Protein AF-A0A3L9G270-F1 (afdb_monomer)

Nearest PDB structures (foldseek):
  7ahc-assembly1_B  TM=4.774E-01  e=1.689E-02  Lactococcus lactis subsp. lactis
  7ahd-assembly1_B  TM=5.066E-01  e=1.161E-01  Lactococcus lactis subsp. lactis
  5x9h-assembly1_A  TM=1.897E-01  e=3.884E+00  Thermus thermophilus HB8

Solvent-accessible surface area (backbone atoms only — not comparable to full-atom values): 10175 Å² total; per-residue (Å²): 91,74,68,54,56,53,47,49,72,77,39,63,101,76,59,72,41,75,87,52,70,69,55,55,52,51,50,51,51,49,52,50,52,50,52,52,49,44,61,74,74,36,88,52,68,68,61,38,51,52,60,56,57,56,62,54,49,59,61,49,50,44,57,74,67,51,63,46,55,76,30,42,66,46,48,48,42,72,74,41,43,70,61,52,53,51,50,48,52,52,49,51,51,50,48,54,62,16,49,54,57,24,48,69,50,16,49,60,50,6,56,58,32,56,80,31,72,74,52,37,56,58,51,51,50,54,38,47,56,59,60,70,48,52,69,73,56,51,40,60,60,39,23,61,59,40,38,54,48,28,70,76,37,59,69,45,41,77,73,65,45,41,29,62,68,66,45,35,51,33,54,52,48,20,56,56,46,27,43,65,43,20,51,47,54,49,72,107

pLDDT: mean 86.93, std 10.42, range [50.62, 97.12]

Mean predicted aligned error: 8.44 Å

Sequence (188 aa):
GKAATQLAQNGSALARTSLGSGFWLAAALALLACSDAIRRISTHPLWRWLLHMQIAIIPLWLLYSGTLNDLSLMKEYANRQDVFDDALAQHLTLLFGAVLPALVIGVPLGIWCYFSTARQGAIFSLLNVIQTVPSVALFGLLIAPLAALVTAFPWLGKLGIAGTGMTPALIALVLYALLPLVRGVVVG

Organism: Escherichia coli (NCBI:txid562)

Foldseek 3Di:
DVVLVVCCVVDPVPDADDDDPVNVVVVVVVLVVQLVVLVVPDPDPVSSVVSNVVVVVVVVCCVVVCVCCSHNVVVVCVVPVVVVVVVVVVVVCLVCLQVVVLCVPQLVLLVVCLVDVVSCVVVLVVLVVLQVQDLVRQLVVQLPVQQVVCVVPVVVVVVVRHSDDSNSSSVSSSSNSRNVSSVVSNVD

Structure (mmCIF, N/CA/C/O backbone):
data_AF-A0A3L9G270-F1
#
_entry.id   AF-A0A3L9G270-F1
#
loop_
_atom_site.group_PDB
_atom_site.id
_atom_site.type_symbol
_atom_site.label_atom_id
_atom_site.label_alt_id
_atom_site.label_comp_id
_atom_site.label_asym_id
_atom_site.label_entity_id
_atom_site.label_seq_id
_atom_site.pdbx_PDB_ins_code
_atom_site.Cartn_x
_atom_site.Cartn_y
_atom_site.Cartn_z
_atom_site.occupancy
_atom_site.B_iso_or_equiv
_atom_site.auth_seq_id
_atom_site.auth_comp_id
_atom_site.auth_asym_id
_atom_site.auth_atom_id
_atom_site.pdbx_PDB_model_num
ATOM 1 N N . GLY A 1 1 ? 22.107 4.674 -22.339 1.00 50.62 1 GLY A N 1
ATOM 2 C CA . GLY A 1 1 ? 22.971 5.863 -22.552 1.00 50.62 1 GLY A CA 1
ATOM 3 C C . GLY A 1 1 ? 24.205 5.471 -23.345 1.00 50.62 1 GLY A C 1
ATOM 4 O O . GLY A 1 1 ? 24.596 4.318 -23.250 1.00 50.62 1 GLY A O 1
ATOM 5 N N . LYS A 1 2 ? 24.824 6.391 -24.104 1.00 56.91 2 LYS A N 1
ATOM 6 C CA . LYS A 1 2 ? 25.891 6.075 -25.086 1.00 56.91 2 LYS A CA 1
ATOM 7 C C . LYS A 1 2 ? 27.050 5.222 -24.529 1.00 56.91 2 LYS A C 1
ATOM 9 O O . LYS A 1 2 ? 27.529 4.342 -25.230 1.00 56.91 2 LYS A O 1
ATOM 14 N N . ALA A 1 3 ? 27.424 5.405 -23.258 1.00 59.34 3 ALA A N 1
ATOM 15 C CA . ALA A 1 3 ? 28.432 4.580 -22.578 1.00 59.34 3 ALA A CA 1
ATOM 16 C C . ALA A 1 3 ? 28.000 3.109 -22.374 1.00 59.34 3 ALA A C 1
ATOM 18 O O . ALA A 1 3 ? 28.808 2.201 -22.524 1.00 59.34 3 ALA A O 1
ATOM 19 N N . ALA A 1 4 ? 26.717 2.857 -22.087 1.00 56.19 4 ALA A N 1
ATOM 20 C CA . ALA A 1 4 ? 26.164 1.504 -21.979 1.00 56.19 4 ALA A CA 1
ATOM 21 C C . ALA A 1 4 ? 26.107 0.809 -23.349 1.00 56.19 4 ALA A C 1
ATOM 23 O O . ALA A 1 4 ? 26.414 -0.373 -23.447 1.00 56.19 4 ALA A O 1
ATOM 24 N N . THR A 1 5 ? 25.784 1.558 -24.408 1.00 59.72 5 THR A N 1
ATOM 25 C CA . THR A 1 5 ? 25.785 1.058 -25.792 1.00 59.72 5 THR A CA 1
ATOM 26 C C . THR A 1 5 ? 27.204 0.704 -26.255 1.00 59.72 5 THR A C 1
ATOM 28 O O . THR A 1 5 ? 27.401 -0.337 -26.869 1.00 59.72 5 THR A O 1
ATOM 31 N N . GLN A 1 6 ? 28.211 1.502 -25.881 1.00 60.66 6 GLN A N 1
ATOM 32 C CA . GLN A 1 6 ? 29.625 1.194 -26.144 1.00 60.66 6 GLN A CA 1
ATOM 33 C C . GLN A 1 6 ? 30.133 -0.022 -25.350 1.00 60.66 6 GLN A C 1
ATOM 35 O O . GLN A 1 6 ? 30.861 -0.844 -25.902 1.00 60.66 6 GLN A O 1
ATOM 40 N N . LEU A 1 7 ? 29.728 -0.193 -24.083 1.00 59.38 7 LEU A N 1
ATOM 41 C CA . LEU A 1 7 ? 30.054 -1.404 -23.313 1.00 59.38 7 LEU A CA 1
ATOM 42 C C . LEU A 1 7 ? 29.358 -2.660 -23.860 1.00 59.38 7 LEU A C 1
ATOM 44 O O . LEU A 1 7 ? 29.950 -3.735 -23.833 1.00 59.38 7 LEU A O 1
ATOM 48 N N . ALA A 1 8 ? 28.126 -2.538 -24.360 1.00 57.28 8 ALA A N 1
ATOM 49 C CA . ALA A 1 8 ? 27.389 -3.645 -24.969 1.00 57.28 8 ALA A CA 1
ATOM 50 C C . ALA A 1 8 ? 27.953 -4.060 -26.342 1.00 57.28 8 ALA A C 1
ATOM 52 O O . ALA A 1 8 ? 27.848 -5.226 -26.703 1.00 57.28 8 ALA A O 1
ATOM 53 N N . GLN A 1 9 ? 28.563 -3.131 -27.088 1.00 59.47 9 GLN A N 1
ATOM 54 C CA . GLN A 1 9 ? 29.220 -3.408 -28.375 1.00 59.47 9 GLN A CA 1
ATOM 55 C C . GLN A 1 9 ? 30.619 -4.027 -28.219 1.00 59.47 9 GLN A C 1
ATOM 57 O O . GLN A 1 9 ? 31.038 -4.796 -29.078 1.00 59.47 9 GLN A O 1
ATOM 62 N N . ASN A 1 10 ? 31.325 -3.721 -27.124 1.00 56.75 10 ASN A N 1
ATOM 63 C CA . ASN A 1 10 ? 32.696 -4.188 -26.873 1.00 56.75 10 ASN A CA 1
ATOM 64 C C . ASN A 1 10 ? 32.790 -5.357 -25.867 1.00 56.75 10 ASN A C 1
ATOM 66 O O . ASN A 1 10 ? 33.875 -5.895 -25.653 1.00 56.75 10 ASN A O 1
ATOM 70 N N . GLY A 1 11 ? 31.683 -5.732 -25.218 1.00 53.00 11 GLY A N 1
ATOM 71 C CA . GLY A 1 11 ? 31.590 -6.842 -24.262 1.00 53.00 11 GLY A CA 1
ATOM 72 C C . GLY A 1 11 ? 30.882 -8.071 -24.844 1.00 53.00 11 GLY A C 1
ATOM 73 O O . GLY A 1 11 ? 30.209 -7.985 -25.867 1.00 53.00 11 GLY A O 1
ATOM 74 N N . SER A 1 12 ? 31.013 -9.233 -24.190 1.00 52.12 12 SER A N 1
ATOM 75 C CA . SER A 1 12 ? 30.285 -10.448 -24.592 1.00 52.12 12 SER A CA 1
ATOM 76 C C . SER A 1 12 ? 28.765 -10.222 -24.551 1.00 52.12 12 SER A C 1
ATOM 78 O O . SER A 1 12 ? 28.283 -9.368 -23.806 1.00 52.12 12 SER A O 1
ATOM 80 N N . ALA A 1 13 ? 27.990 -11.019 -25.301 1.00 51.94 13 ALA A N 1
ATOM 81 C CA . ALA A 1 13 ? 26.523 -10.922 -25.422 1.00 51.94 13 ALA A CA 1
ATOM 82 C C . ALA A 1 13 ? 25.733 -10.955 -24.084 1.00 51.94 13 ALA A C 1
ATOM 84 O O . ALA A 1 13 ? 24.516 -10.781 -24.073 1.00 51.94 13 ALA A O 1
ATOM 85 N N . LEU A 1 14 ? 26.421 -11.150 -22.953 1.00 51.69 14 LEU A N 1
ATOM 86 C CA . LEU A 1 14 ? 25.911 -11.163 -21.582 1.00 51.69 14 LEU A CA 1
ATOM 87 C C . LEU A 1 14 ? 26.221 -9.885 -20.776 1.00 51.69 14 LEU A C 1
ATOM 89 O O . LEU A 1 14 ? 25.966 -9.864 -19.571 1.00 51.69 14 LEU A O 1
ATOM 93 N N . ALA A 1 15 ? 26.761 -8.822 -21.381 1.00 55.31 15 ALA A N 1
ATOM 94 C CA . ALA A 1 15 ? 27.048 -7.570 -20.677 1.00 55.31 15 ALA A CA 1
ATOM 95 C C . ALA A 1 15 ? 25.758 -6.932 -20.109 1.00 55.31 15 ALA A C 1
ATOM 97 O O . ALA A 1 15 ? 24.971 -6.300 -20.818 1.00 55.31 15 ALA A O 1
ATOM 98 N N . ARG A 1 16 ? 25.529 -7.105 -18.800 1.00 62.69 16 ARG A N 1
ATOM 99 C CA . ARG A 1 16 ? 24.400 -6.522 -18.062 1.00 62.69 16 ARG A CA 1
ATOM 100 C C . ARG A 1 16 ? 24.740 -5.086 -17.675 1.00 62.69 16 ARG A C 1
ATOM 102 O O . ARG A 1 16 ? 25.565 -4.859 -16.796 1.00 62.69 16 ARG A O 1
ATOM 109 N N . THR A 1 17 ? 24.097 -4.113 -18.313 1.00 75.06 17 THR A N 1
ATOM 110 C CA . THR A 1 17 ? 24.197 -2.703 -17.910 1.00 75.06 17 THR A CA 1
ATOM 111 C C . THR A 1 17 ? 23.049 -2.370 -16.957 1.00 75.06 17 THR A C 1
ATOM 113 O O . THR A 1 17 ? 21.885 -2.679 -17.230 1.00 75.06 17 THR A O 1
ATOM 116 N N . SER A 1 18 ? 23.373 -1.784 -15.804 1.00 76.44 18 SER A N 1
ATOM 117 C CA . SER A 1 18 ? 22.405 -1.340 -14.798 1.00 76.44 18 SER A CA 1
ATOM 118 C C . SER A 1 18 ? 22.661 0.114 -14.406 1.00 76.44 18 SER A C 1
ATOM 120 O O . SER A 1 18 ? 23.742 0.665 -14.623 1.00 76.44 18 SER A O 1
ATOM 122 N N . LEU A 1 19 ? 21.636 0.758 -13.850 1.00 83.69 19 LEU A N 1
ATOM 123 C CA . LEU A 1 19 ? 21.748 2.104 -13.300 1.00 83.69 19 LEU A CA 1
ATOM 124 C C . LEU A 1 19 ? 22.491 2.027 -11.960 1.00 83.69 19 LEU A C 1
ATOM 126 O O . LEU A 1 19 ? 22.027 1.367 -11.029 1.00 83.69 19 LEU A O 1
ATOM 130 N N . GLY A 1 20 ? 23.648 2.686 -11.873 1.00 85.06 20 GLY A N 1
ATOM 131 C CA . GLY A 1 20 ? 24.464 2.720 -10.658 1.00 85.06 20 GLY A CA 1
ATOM 132 C C . GLY A 1 20 ? 23.843 3.557 -9.532 1.00 85.06 20 GLY A C 1
ATOM 133 O O . GLY A 1 20 ? 22.930 4.352 -9.751 1.00 85.06 20 GLY A O 1
ATOM 134 N N . SER A 1 21 ? 24.380 3.430 -8.317 1.00 85.81 21 SER A N 1
ATOM 135 C CA . SER A 1 21 ? 23.902 4.150 -7.121 1.00 85.81 21 SER A CA 1
ATOM 136 C C . SER A 1 21 ? 23.903 5.676 -7.273 1.00 85.81 21 SER A C 1
ATOM 138 O O . SER A 1 21 ? 22.991 6.334 -6.781 1.00 85.81 21 SER A O 1
ATOM 140 N N . GLY A 1 22 ? 24.871 6.244 -8.003 1.00 88.00 22 GLY A N 1
ATOM 141 C CA . GLY A 1 22 ? 24.939 7.686 -8.272 1.00 88.00 22 GLY A CA 1
ATOM 142 C C . GLY A 1 22 ? 23.740 8.218 -9.064 1.00 88.00 22 GLY A C 1
ATOM 143 O O . GLY A 1 22 ? 23.253 9.306 -8.770 1.00 88.00 22 GLY A O 1
ATOM 144 N N . PHE A 1 23 ? 23.209 7.430 -10.007 1.00 89.00 23 PHE A N 1
ATOM 145 C CA . PHE A 1 23 ? 21.976 7.778 -10.717 1.00 89.00 23 PHE A CA 1
ATOM 146 C C . PHE A 1 23 ? 20.786 7.811 -9.756 1.00 89.00 23 PHE A C 1
ATOM 148 O O . PHE A 1 23 ? 20.041 8.786 -9.743 1.00 89.00 23 PHE A O 1
ATOM 155 N N . TRP A 1 24 ? 20.634 6.778 -8.921 1.00 89.38 24 TRP A N 1
ATOM 156 C CA . TRP A 1 24 ? 19.537 6.696 -7.955 1.00 89.38 24 TRP A CA 1
ATOM 157 C C . TRP A 1 24 ? 19.585 7.822 -6.923 1.00 89.38 24 TRP A C 1
ATOM 159 O O . TRP A 1 24 ? 18.552 8.419 -6.628 1.00 89.38 24 TRP A O 1
ATOM 169 N N . LEU A 1 25 ? 20.777 8.159 -6.423 1.00 93.12 25 LEU A N 1
ATOM 170 C CA . LEU A 1 25 ? 20.964 9.271 -5.495 1.00 93.12 25 LEU A CA 1
ATOM 171 C C . LEU A 1 25 ? 20.616 10.611 -6.153 1.00 93.12 25 LEU A C 1
ATOM 173 O O . LEU A 1 25 ? 19.859 11.393 -5.581 1.00 93.12 25 LEU A O 1
ATOM 177 N N . ALA A 1 26 ? 21.120 10.866 -7.363 1.00 91.81 26 ALA A N 1
ATOM 178 C CA . ALA A 1 26 ? 20.812 12.088 -8.100 1.00 91.81 26 ALA A CA 1
ATOM 179 C C . ALA A 1 26 ? 19.313 12.198 -8.424 1.00 91.81 26 ALA A C 1
ATOM 181 O O . ALA A 1 26 ? 18.730 13.266 -8.255 1.00 91.81 26 ALA A O 1
ATOM 182 N N . ALA A 1 27 ? 18.673 11.094 -8.823 1.00 90.56 27 ALA A N 1
ATOM 183 C CA . ALA A 1 27 ? 17.236 11.039 -9.069 1.00 90.56 27 ALA A CA 1
ATOM 184 C C . ALA A 1 27 ? 16.434 11.325 -7.791 1.00 90.56 27 ALA A C 1
ATOM 186 O O . ALA A 1 27 ? 15.509 12.133 -7.823 1.00 90.56 27 ALA A O 1
ATOM 187 N N . ALA A 1 28 ? 16.811 10.730 -6.656 1.00 91.94 28 ALA A N 1
ATOM 188 C CA . ALA A 1 28 ? 16.164 10.988 -5.371 1.00 91.94 28 ALA A CA 1
ATOM 189 C C . ALA A 1 28 ? 16.288 12.463 -4.955 1.00 91.94 28 ALA A C 1
ATOM 191 O O . ALA A 1 28 ? 15.289 13.084 -4.592 1.00 91.94 28 ALA A O 1
ATOM 192 N N . LEU A 1 29 ? 17.486 13.048 -5.065 1.00 94.50 29 LEU A N 1
ATOM 193 C CA . LEU A 1 29 ? 17.717 14.463 -4.758 1.00 94.50 29 LEU A CA 1
ATOM 194 C C . LEU A 1 29 ? 16.932 15.390 -5.693 1.00 94.50 29 LEU A C 1
ATOM 196 O O . LEU A 1 29 ? 16.332 16.356 -5.226 1.00 94.50 29 LEU A O 1
ATOM 200 N N . ALA A 1 30 ? 16.878 15.078 -6.989 1.00 91.94 30 ALA A N 1
ATOM 201 C CA . ALA A 1 30 ? 16.095 15.839 -7.957 1.00 91.94 30 ALA A CA 1
ATOM 202 C C . ALA A 1 30 ? 14.590 15.773 -7.654 1.00 91.94 30 ALA A C 1
ATOM 204 O O . ALA A 1 30 ? 13.922 16.804 -7.646 1.00 91.94 30 ALA A O 1
ATOM 205 N N . LEU A 1 31 ? 14.056 14.587 -7.337 1.00 91.12 31 LEU A N 1
ATOM 206 C CA . LEU A 1 31 ? 12.649 14.411 -6.961 1.00 91.12 31 LEU A CA 1
ATOM 207 C C . LEU A 1 31 ? 12.299 15.173 -5.678 1.00 91.12 31 LEU A C 1
ATOM 209 O O . LEU A 1 31 ? 11.244 15.808 -5.612 1.00 91.12 31 LEU A O 1
ATOM 213 N N . LEU A 1 32 ? 13.186 15.153 -4.680 1.00 92.50 32 LEU A N 1
ATOM 214 C CA . LEU A 1 32 ? 13.019 15.925 -3.449 1.00 92.50 32 LEU A CA 1
ATOM 215 C C . LEU A 1 32 ? 13.042 17.432 -3.723 1.00 92.50 32 LEU A C 1
ATOM 217 O O . LEU A 1 32 ? 12.148 18.139 -3.259 1.00 92.50 32 LEU A O 1
ATOM 221 N N . ALA A 1 33 ? 13.999 17.915 -4.520 1.00 92.12 33 ALA A N 1
ATOM 222 C CA . ALA A 1 33 ? 14.093 19.324 -4.895 1.00 92.12 33 ALA A CA 1
ATOM 223 C C . ALA A 1 33 ? 12.861 19.794 -5.688 1.00 92.12 33 ALA A C 1
ATOM 225 O O . ALA A 1 33 ? 12.301 20.848 -5.388 1.00 92.12 33 ALA A O 1
ATOM 226 N N . CYS A 1 34 ? 12.384 18.994 -6.649 1.00 89.56 34 CYS A N 1
ATOM 227 C CA . CYS A 1 34 ? 11.143 19.270 -7.373 1.00 89.56 34 CYS A CA 1
ATOM 228 C C . CYS A 1 34 ? 9.935 19.302 -6.431 1.00 89.56 34 CYS A C 1
ATOM 230 O O . CYS A 1 34 ? 9.116 20.212 -6.527 1.00 89.56 34 CYS A O 1
ATOM 232 N N . SER A 1 35 ? 9.824 18.345 -5.507 1.00 88.75 35 SER A N 1
ATOM 233 C CA . SER A 1 35 ? 8.727 18.301 -4.534 1.00 88.75 35 SER A CA 1
ATOM 234 C C . SER A 1 35 ? 8.717 19.529 -3.615 1.00 88.75 35 SER A C 1
ATOM 236 O O . SER A 1 35 ? 7.656 20.113 -3.386 1.00 88.75 35 SER A O 1
ATOM 238 N N . ASP A 1 36 ? 9.888 19.972 -3.146 1.00 90.06 36 ASP A N 1
ATOM 239 C CA . ASP A 1 36 ? 10.015 21.186 -2.332 1.00 90.06 36 ASP A CA 1
ATOM 240 C C . ASP A 1 36 ? 9.659 22.448 -3.135 1.00 90.06 36 ASP A C 1
ATOM 242 O O . ASP A 1 36 ? 8.867 23.275 -2.682 1.00 90.06 36 ASP A O 1
ATOM 246 N N . ALA A 1 37 ? 10.150 22.564 -4.373 1.00 88.62 37 ALA A N 1
ATOM 247 C CA . ALA A 1 37 ? 9.822 23.681 -5.259 1.00 88.62 37 ALA A CA 1
ATOM 248 C C . ALA A 1 37 ? 8.313 23.762 -5.559 1.00 88.62 37 ALA A C 1
ATOM 250 O O . ALA A 1 37 ? 7.715 24.834 -5.452 1.00 88.62 37 ALA A O 1
ATOM 251 N N . ILE A 1 38 ? 7.674 22.627 -5.861 1.00 87.56 38 ILE A N 1
ATOM 252 C CA . ILE A 1 38 ? 6.229 22.539 -6.115 1.00 87.56 38 ILE A CA 1
ATOM 253 C C . ILE A 1 38 ? 5.428 23.013 -4.892 1.00 87.56 38 ILE A C 1
ATOM 255 O O . ILE A 1 38 ? 4.463 23.766 -5.044 1.00 87.56 38 ILE A O 1
ATOM 259 N N . ARG A 1 39 ? 5.838 22.619 -3.677 1.00 86.19 39 ARG A N 1
ATOM 260 C CA . ARG A 1 39 ? 5.192 23.055 -2.425 1.00 86.19 39 ARG A CA 1
ATOM 261 C C . ARG A 1 39 ? 5.347 24.555 -2.167 1.00 86.19 39 ARG A C 1
ATOM 263 O O . ARG A 1 39 ? 4.437 25.147 -1.597 1.00 86.19 39 ARG A O 1
ATOM 270 N N . ARG A 1 40 ? 6.464 25.163 -2.578 1.00 86.75 40 ARG A N 1
ATOM 271 C CA . ARG A 1 40 ? 6.716 26.609 -2.423 1.00 86.75 40 ARG A CA 1
ATOM 272 C C . ARG A 1 40 ? 5.951 27.464 -3.432 1.00 86.75 40 ARG A C 1
ATOM 274 O O . ARG A 1 40 ? 5.545 28.569 -3.095 1.00 86.75 40 ARG A O 1
ATOM 281 N N . ILE A 1 41 ? 5.776 26.969 -4.657 1.00 85.94 41 ILE A N 1
ATOM 282 C CA . ILE A 1 41 ? 5.169 27.728 -5.763 1.00 85.94 41 ILE A CA 1
ATOM 283 C C . ILE A 1 41 ? 3.639 27.615 -5.755 1.00 85.94 41 ILE A C 1
ATOM 285 O O . ILE A 1 41 ? 2.951 28.559 -6.136 1.00 85.94 41 ILE A O 1
ATOM 289 N N . SER A 1 42 ? 3.089 26.474 -5.329 1.00 80.62 42 SER A N 1
ATOM 290 C CA . SER A 1 42 ? 1.654 26.201 -5.419 1.00 80.62 42 SER A CA 1
ATOM 291 C C . SER A 1 42 ? 1.005 26.029 -4.049 1.00 80.62 42 SER A C 1
ATOM 293 O O . SER A 1 42 ? 1.140 24.982 -3.414 1.00 80.62 42 SER A O 1
ATOM 295 N N . THR A 1 43 ? 0.200 27.011 -3.640 1.00 77.50 43 THR A N 1
ATOM 296 C CA . THR A 1 43 ? -0.687 26.908 -2.468 1.00 77.50 43 THR A CA 1
ATOM 297 C C . THR A 1 43 ? -1.968 26.124 -2.773 1.00 77.50 43 THR A C 1
ATOM 299 O O . THR A 1 43 ? -2.540 25.506 -1.876 1.00 77.50 43 THR A O 1
ATOM 302 N N . HIS A 1 44 ? -2.405 26.084 -4.040 1.00 83.88 44 HIS A N 1
ATOM 303 C CA . HIS A 1 44 ? -3.613 25.364 -4.449 1.00 83.88 44 HIS A CA 1
ATOM 304 C C . HIS A 1 44 ? -3.381 23.839 -4.564 1.00 83.88 44 HIS A C 1
ATOM 306 O O . HIS A 1 44 ? -2.487 23.409 -5.304 1.00 83.88 44 HIS A O 1
ATOM 312 N N . PRO A 1 45 ? -4.213 22.995 -3.910 1.00 82.62 45 PRO A N 1
ATOM 313 C CA . PRO A 1 45 ? -4.040 21.537 -3.893 1.00 82.62 45 PRO A CA 1
ATOM 314 C C . PRO A 1 45 ? -4.097 20.862 -5.270 1.00 82.62 45 PRO A C 1
ATOM 316 O O . PRO A 1 45 ? -3.334 19.931 -5.526 1.00 82.62 45 PRO A O 1
ATOM 319 N N . LEU A 1 46 ? -4.977 21.333 -6.162 1.00 86.19 46 LEU A N 1
ATOM 320 C CA . LEU A 1 46 ? -5.155 20.758 -7.501 1.00 86.19 46 LEU A CA 1
ATOM 321 C C . LEU A 1 46 ? -3.924 20.981 -8.384 1.00 86.19 46 LEU A C 1
ATOM 323 O O . LEU A 1 46 ? -3.452 20.059 -9.045 1.00 86.19 46 LEU A O 1
ATOM 327 N N . TRP A 1 47 ? -3.362 22.190 -8.349 1.00 83.69 47 TRP A N 1
ATOM 328 C CA . TRP A 1 47 ? -2.174 22.522 -9.131 1.00 83.69 47 TRP A CA 1
ATOM 329 C C . TRP A 1 47 ? -0.938 21.782 -8.616 1.00 83.69 47 TRP A C 1
ATOM 331 O O . TRP A 1 47 ? -0.133 21.288 -9.401 1.00 83.69 47 TRP A O 1
ATOM 341 N N . ARG A 1 48 ? -0.852 21.575 -7.297 1.00 84.81 48 ARG A N 1
ATOM 342 C CA . ARG A 1 48 ? 0.168 20.716 -6.689 1.00 84.81 48 ARG A CA 1
ATOM 343 C C . ARG A 1 48 ? 0.102 19.280 -7.220 1.00 84.81 48 ARG A C 1
ATOM 345 O O . ARG A 1 48 ? 1.134 18.713 -7.567 1.00 84.81 48 ARG A O 1
ATOM 352 N N . TRP A 1 49 ? -1.096 18.704 -7.314 1.00 86.12 49 TRP A N 1
ATOM 353 C CA . TRP A 1 49 ? -1.301 17.367 -7.885 1.00 86.12 49 TRP A CA 1
ATOM 354 C C . TRP A 1 49 ? -0.892 17.287 -9.359 1.00 86.12 49 TRP A C 1
ATOM 356 O O . TRP A 1 49 ? -0.170 16.365 -9.737 1.00 86.12 49 TRP A O 1
ATOM 366 N N . LEU A 1 50 ? -1.287 18.269 -10.175 1.00 87.50 50 LEU A N 1
ATOM 367 C CA . LEU A 1 50 ? -0.905 18.329 -11.591 1.00 87.50 50 LEU A CA 1
ATOM 368 C C . LEU A 1 50 ? 0.615 18.433 -11.775 1.00 87.50 50 LEU A C 1
ATOM 370 O O . LEU A 1 50 ? 1.193 17.687 -12.565 1.00 87.50 50 LEU A O 1
ATOM 374 N N . LEU A 1 51 ? 1.277 19.292 -10.996 1.00 85.56 51 LEU A N 1
ATOM 375 C CA . LEU A 1 51 ? 2.733 19.442 -11.033 1.00 85.56 51 LEU A CA 1
ATOM 376 C C . LEU A 1 51 ? 3.466 18.164 -10.598 1.00 85.56 51 LEU A C 1
ATOM 378 O O . LEU A 1 51 ? 4.537 17.871 -11.117 1.00 85.56 51 LEU A O 1
ATOM 382 N N . HIS A 1 52 ? 2.913 17.373 -9.675 1.00 87.44 52 HIS A N 1
ATOM 383 C CA . HIS A 1 52 ? 3.488 16.066 -9.339 1.00 87.44 52 HIS A CA 1
ATOM 384 C C . HIS A 1 52 ? 3.267 15.033 -10.447 1.00 87.44 52 HIS A C 1
ATOM 386 O O . HIS A 1 52 ? 4.190 14.285 -10.767 1.00 87.44 52 HIS A O 1
ATOM 392 N N . MET A 1 53 ? 2.090 15.022 -11.076 1.00 86.88 53 MET A N 1
ATOM 393 C CA . MET A 1 53 ? 1.801 14.132 -12.206 1.00 86.88 53 MET A CA 1
ATOM 394 C C . MET A 1 53 ? 2.764 14.358 -13.377 1.00 86.88 53 MET A C 1
ATOM 396 O O . MET A 1 53 ? 3.187 13.399 -14.020 1.00 86.88 53 MET A O 1
ATOM 400 N N . GLN A 1 54 ? 3.187 1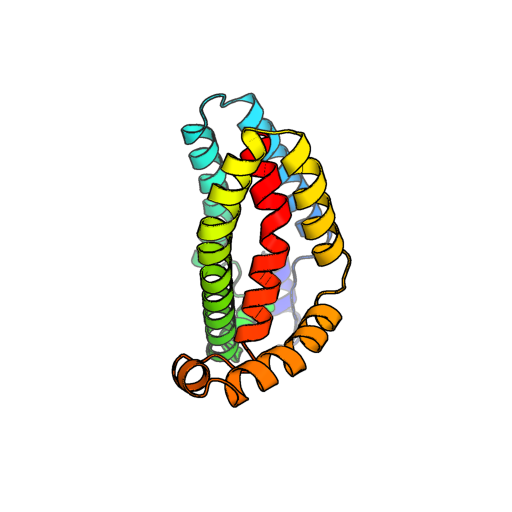5.603 -13.617 1.00 87.12 54 GLN A N 1
ATOM 401 C CA . GLN A 1 54 ? 4.117 15.919 -14.705 1.00 87.12 54 GLN A CA 1
ATOM 402 C C . GLN A 1 54 ? 5.504 15.272 -14.526 1.00 87.12 54 GLN A C 1
ATOM 404 O O . GLN A 1 54 ? 6.198 15.019 -15.508 1.00 87.12 54 GLN A O 1
ATOM 409 N N . ILE A 1 55 ? 5.910 14.962 -13.287 1.00 87.56 55 ILE A N 1
ATOM 410 C CA . ILE A 1 55 ? 7.199 14.314 -12.996 1.00 87.56 55 ILE A CA 1
ATOM 411 C C . ILE A 1 55 ? 7.253 12.918 -13.634 1.00 87.56 55 ILE A C 1
ATOM 413 O O . ILE A 1 55 ? 8.318 12.486 -14.075 1.00 87.56 55 ILE A O 1
ATOM 417 N N . ALA A 1 56 ? 6.108 12.237 -13.756 1.00 87.31 56 ALA A N 1
ATOM 418 C CA . ALA A 1 56 ? 6.015 10.921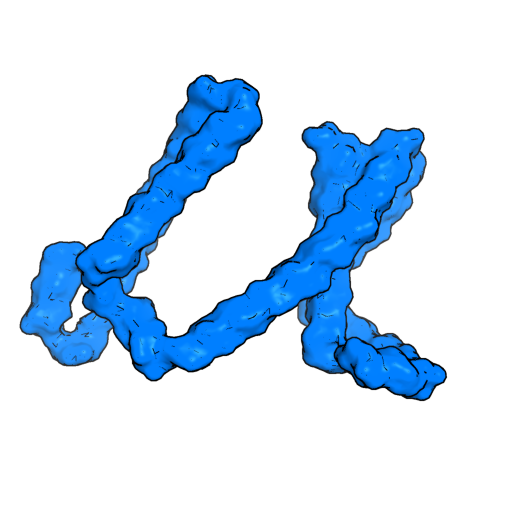 -14.384 1.00 87.31 56 ALA A CA 1
ATOM 419 C C . ALA A 1 56 ? 6.238 10.952 -15.908 1.00 87.31 56 ALA A C 1
ATOM 421 O O . ALA A 1 56 ? 6.559 9.920 -16.497 1.00 87.31 56 ALA A O 1
ATOM 422 N N . ILE A 1 57 ? 6.130 12.120 -16.553 1.00 89.12 57 ILE A N 1
ATOM 423 C CA . ILE A 1 57 ? 6.277 12.255 -18.010 1.00 89.12 57 ILE A CA 1
ATOM 424 C C . ILE A 1 57 ? 7.692 11.878 -18.455 1.00 89.12 57 ILE A C 1
ATOM 426 O O . ILE A 1 57 ? 7.852 11.176 -19.450 1.00 89.12 57 ILE A O 1
ATOM 430 N N . ILE A 1 58 ? 8.721 12.304 -17.715 1.00 86.88 58 ILE A N 1
ATOM 431 C CA . ILE A 1 58 ? 10.123 12.069 -18.089 1.00 86.88 58 ILE A CA 1
ATOM 432 C C . ILE A 1 58 ? 10.460 10.561 -18.082 1.00 86.88 58 ILE A C 1
ATOM 434 O O . ILE A 1 58 ? 10.950 10.073 -19.103 1.00 86.88 58 ILE A O 1
ATOM 438 N N . PRO A 1 59 ? 10.174 9.788 -17.010 1.00 86.75 59 PRO A N 1
ATOM 439 C CA . PRO A 1 59 ? 10.339 8.335 -17.022 1.00 86.75 59 PRO A CA 1
ATOM 440 C C . PRO A 1 59 ? 9.546 7.637 -18.130 1.00 86.75 59 PRO A C 1
ATOM 442 O O . PRO A 1 59 ? 10.094 6.768 -18.805 1.00 86.75 59 PRO A O 1
ATOM 445 N N . LEU A 1 60 ? 8.282 8.024 -18.345 1.00 88.31 60 LEU A N 1
ATOM 446 C CA . LEU A 1 60 ? 7.438 7.417 -19.379 1.00 88.31 60 LEU A CA 1
ATOM 447 C C . LEU A 1 60 ? 8.003 7.671 -20.776 1.00 88.31 60 LEU A C 1
ATOM 449 O O . LEU A 1 60 ? 8.113 6.747 -21.575 1.00 88.31 60 LEU A O 1
ATOM 453 N N . TRP A 1 61 ? 8.428 8.899 -21.064 1.00 89.00 61 TRP A N 1
ATOM 454 C CA . TRP A 1 61 ? 9.058 9.235 -22.337 1.00 89.00 61 TRP A CA 1
ATOM 455 C C . TRP A 1 61 ? 10.361 8.453 -22.562 1.00 89.00 61 TRP A C 1
ATOM 457 O O . TRP A 1 61 ? 10.595 7.931 -23.653 1.00 89.00 61 TRP A O 1
ATOM 467 N N . LEU A 1 62 ? 11.191 8.289 -21.527 1.00 85.62 62 LEU A N 1
ATOM 468 C CA . LEU A 1 62 ? 12.398 7.458 -21.606 1.00 85.62 62 LEU A CA 1
ATOM 469 C C . LEU A 1 62 ? 12.073 5.978 -21.865 1.00 85.62 62 LEU A C 1
ATOM 471 O O . LEU A 1 62 ? 12.774 5.334 -22.644 1.00 85.62 62 LEU A O 1
ATOM 475 N N . LEU A 1 63 ? 10.994 5.463 -21.273 1.00 86.38 63 LEU A N 1
ATOM 476 C CA . LEU A 1 63 ? 10.523 4.096 -21.494 1.00 86.38 63 LEU A CA 1
ATOM 477 C C . LEU A 1 63 ? 10.032 3.895 -22.937 1.00 86.38 63 LEU A C 1
ATOM 479 O O . LEU A 1 63 ? 10.497 2.985 -23.619 1.00 86.38 63 LEU A O 1
ATOM 483 N N . TYR A 1 64 ? 9.162 4.781 -23.432 1.00 86.56 64 TYR A N 1
ATOM 484 C CA . TYR A 1 64 ? 8.589 4.682 -24.782 1.00 86.56 64 TYR A CA 1
ATOM 485 C C . TYR A 1 64 ? 9.577 5.023 -25.903 1.00 86.56 64 TYR A C 1
ATOM 487 O O . TYR A 1 64 ? 9.442 4.517 -27.013 1.00 86.56 64 TYR A O 1
ATOM 495 N N . SER A 1 65 ? 10.598 5.841 -25.632 1.00 86.94 65 SER A N 1
ATOM 496 C CA . SER A 1 65 ? 11.651 6.160 -26.611 1.00 86.94 65 SER A CA 1
ATOM 497 C C . SER A 1 65 ? 12.583 4.980 -26.925 1.00 86.94 65 SER A C 1
ATOM 499 O O . SER A 1 65 ? 13.450 5.106 -27.788 1.00 86.94 65 SER A O 1
ATOM 501 N N . GLY A 1 66 ? 12.463 3.851 -26.213 1.00 79.31 66 GLY A N 1
ATOM 502 C CA . GLY A 1 66 ? 13.305 2.664 -26.399 1.00 79.31 66 GLY A CA 1
ATOM 503 C C . GLY A 1 66 ? 14.747 2.829 -25.909 1.00 79.31 66 GLY A C 1
ATOM 504 O O . GLY A 1 66 ? 15.539 1.891 -25.975 1.00 79.31 66 GLY A O 1
ATOM 505 N N . THR A 1 67 ? 15.099 3.994 -25.354 1.00 81.88 67 THR A N 1
ATOM 506 C CA . THR A 1 67 ? 16.451 4.297 -24.846 1.00 81.88 67 THR A CA 1
ATOM 507 C C . THR A 1 67 ? 16.879 3.407 -23.675 1.00 81.88 67 THR A C 1
ATOM 509 O O . THR A 1 67 ? 18.075 3.294 -23.382 1.00 81.88 67 THR A O 1
ATOM 512 N N . LEU A 1 68 ? 15.905 2.781 -23.009 1.00 81.56 68 LEU A N 1
ATOM 513 C CA . LEU A 1 68 ? 16.084 1.879 -21.876 1.00 81.56 68 LEU A CA 1
ATOM 514 C C . LEU A 1 68 ? 16.136 0.395 -22.281 1.00 81.56 68 LEU A C 1
ATOM 516 O O . LEU A 1 68 ? 16.465 -0.427 -21.432 1.00 81.56 68 LEU A O 1
ATOM 520 N N . ASN A 1 69 ? 15.878 0.039 -23.546 1.00 81.50 69 ASN A N 1
ATOM 521 C CA . ASN A 1 69 ? 15.783 -1.363 -23.995 1.00 81.50 69 ASN A CA 1
ATOM 522 C C . ASN A 1 69 ? 17.094 -2.150 -23.826 1.00 81.50 69 ASN A C 1
ATOM 524 O O . ASN A 1 69 ? 17.077 -3.365 -23.642 1.00 81.50 69 ASN A O 1
ATOM 528 N N . ASP A 1 70 ? 18.235 -1.458 -23.831 1.00 80.38 70 ASP A N 1
ATOM 529 C CA . ASP A 1 70 ? 19.545 -2.072 -23.603 1.00 80.38 70 ASP A CA 1
ATOM 530 C C . ASP A 1 70 ? 19.824 -2.408 -22.130 1.00 80.38 70 ASP A C 1
ATOM 532 O O . ASP A 1 70 ? 20.754 -3.174 -21.846 1.00 80.38 70 ASP A O 1
ATOM 536 N N . LEU A 1 71 ? 19.041 -1.855 -21.192 1.00 82.06 71 LEU A N 1
ATOM 537 C CA . LEU A 1 71 ? 19.195 -2.137 -19.767 1.00 82.06 71 LEU A CA 1
ATOM 538 C C . LEU A 1 71 ? 18.869 -3.598 -19.475 1.00 82.06 71 LEU A C 1
ATOM 540 O O . LEU A 1 71 ? 17.898 -4.160 -19.983 1.00 82.06 71 LEU A O 1
ATOM 544 N N . SER A 1 72 ? 19.640 -4.187 -18.560 1.00 82.56 72 SER A N 1
ATOM 545 C CA . SER A 1 72 ? 19.446 -5.580 -18.145 1.00 82.56 72 SER A CA 1
ATOM 546 C C . SER A 1 72 ? 18.024 -5.860 -17.642 1.00 82.56 72 SER A C 1
ATOM 548 O O . SER A 1 72 ? 17.539 -6.970 -17.822 1.00 82.56 72 SER A O 1
ATOM 550 N N . LEU A 1 73 ? 17.361 -4.868 -17.033 1.00 82.94 73 LEU A N 1
ATOM 551 C CA . LEU A 1 73 ? 15.986 -4.988 -16.542 1.00 82.94 73 LEU A CA 1
ATOM 552 C C . LEU A 1 73 ? 14.975 -5.140 -17.685 1.00 82.94 73 LEU A C 1
ATOM 554 O O . LEU A 1 73 ? 14.126 -6.018 -17.623 1.00 82.94 73 LEU A O 1
ATOM 558 N N . MET A 1 74 ? 15.086 -4.318 -18.734 1.00 85.56 74 MET A N 1
ATOM 559 C CA . MET A 1 74 ? 14.166 -4.369 -19.876 1.00 85.56 74 MET A CA 1
ATOM 560 C C . MET A 1 74 ? 14.338 -5.661 -20.677 1.00 85.56 74 MET A C 1
ATOM 562 O O . MET A 1 74 ? 13.354 -6.225 -21.147 1.00 85.56 74 MET A O 1
ATOM 566 N N . LYS A 1 75 ? 15.571 -6.174 -20.768 1.00 84.75 75 LYS A N 1
ATOM 567 C CA . LYS A 1 75 ? 15.849 -7.481 -21.379 1.00 84.75 75 LYS A CA 1
ATOM 568 C C . LYS A 1 75 ? 15.244 -8.634 -20.577 1.00 84.75 75 LYS A C 1
ATOM 570 O O . LYS A 1 75 ? 14.651 -9.523 -21.172 1.00 84.75 75 LYS A O 1
ATOM 575 N N . GLU A 1 76 ? 15.362 -8.620 -19.247 1.00 86.00 76 GLU A N 1
ATOM 576 C CA . GLU A 1 76 ? 14.758 -9.658 -18.396 1.00 86.00 76 GLU A CA 1
ATOM 577 C C . GLU A 1 76 ? 13.225 -9.582 -18.409 1.00 86.00 76 GLU A C 1
ATOM 579 O O . GLU A 1 76 ? 12.577 -10.623 -18.476 1.00 86.00 76 GLU A O 1
ATOM 584 N N . TYR A 1 77 ? 12.649 -8.371 -18.412 1.00 85.88 77 TYR A N 1
ATOM 585 C CA . TYR A 1 77 ? 11.205 -8.181 -18.575 1.00 85.88 77 TYR A CA 1
ATOM 586 C C . TYR A 1 77 ? 10.721 -8.785 -19.895 1.00 85.88 77 TYR A C 1
ATOM 588 O O . TYR A 1 77 ? 9.812 -9.603 -19.879 1.00 85.88 77 TYR A O 1
ATOM 596 N N . ALA A 1 78 ? 11.382 -8.480 -21.017 1.00 86.06 78 ALA A N 1
ATOM 597 C CA . ALA A 1 78 ? 11.028 -9.057 -22.315 1.00 86.06 78 ALA A CA 1
ATOM 598 C C . ALA A 1 78 ? 11.140 -10.595 -22.346 1.00 86.06 78 ALA A C 1
ATOM 600 O O . ALA A 1 78 ? 10.389 -11.252 -23.058 1.00 86.06 78 ALA A O 1
ATOM 601 N N . ASN A 1 79 ? 12.056 -11.178 -21.566 1.00 88.88 79 ASN A N 1
ATOM 602 C CA . ASN A 1 79 ? 12.256 -12.629 -21.503 1.00 88.88 79 ASN A CA 1
ATOM 603 C C . ASN A 1 79 ? 11.286 -13.351 -20.550 1.00 88.88 79 ASN A C 1
ATOM 605 O O . ASN A 1 79 ? 11.090 -14.558 -20.680 1.00 88.88 79 ASN A O 1
ATOM 609 N N . ARG A 1 80 ? 10.733 -12.649 -19.553 1.00 90.62 80 ARG A N 1
ATOM 610 C CA . ARG A 1 80 ? 9.855 -13.208 -18.507 1.00 90.62 80 ARG A CA 1
ATOM 611 C C . ARG A 1 80 ? 8.551 -12.428 -18.366 1.00 90.62 80 ARG A C 1
ATOM 613 O O . ARG A 1 80 ? 8.018 -12.332 -17.262 1.00 90.62 80 ARG A O 1
ATOM 620 N N . GLN A 1 81 ? 8.067 -11.862 -19.464 1.00 90.62 81 GLN A N 1
ATOM 621 C CA . GLN A 1 81 ? 6.967 -10.905 -19.450 1.00 90.62 81 GLN A CA 1
ATOM 622 C C . GLN A 1 81 ? 5.744 -11.453 -18.706 1.00 90.62 81 GLN A C 1
ATOM 624 O O . GLN A 1 81 ? 5.263 -10.792 -17.792 1.00 90.62 81 GLN A O 1
ATOM 629 N N . ASP A 1 82 ? 5.338 -12.692 -18.995 1.00 92.69 82 ASP A N 1
ATOM 630 C CA . ASP A 1 82 ? 4.179 -13.331 -18.357 1.00 92.69 82 ASP A CA 1
ATOM 631 C C . ASP A 1 82 ? 4.284 -13.344 -16.822 1.00 92.69 82 ASP A C 1
ATOM 633 O O . ASP A 1 82 ? 3.336 -13.011 -16.121 1.00 92.69 82 ASP A O 1
ATOM 637 N N . VAL A 1 83 ? 5.469 -13.644 -16.277 1.00 92.50 83 VAL A N 1
ATOM 638 C CA . VAL A 1 83 ? 5.696 -13.684 -14.822 1.00 92.50 83 VAL A CA 1
ATOM 639 C C . VAL A 1 83 ? 5.596 -12.290 -14.204 1.00 92.50 83 VAL A C 1
ATOM 641 O O . VAL A 1 83 ? 5.081 -12.136 -13.097 1.00 92.50 83 VAL A O 1
ATOM 644 N N . PHE A 1 84 ? 6.112 -11.270 -14.893 1.00 91.62 84 PHE A N 1
ATOM 645 C CA . PHE A 1 84 ? 6.017 -9.889 -14.425 1.00 91.62 84 PHE A CA 1
ATOM 646 C C . PHE A 1 84 ? 4.584 -9.366 -14.501 1.00 91.62 84 PHE A C 1
ATOM 648 O O . PHE A 1 84 ? 4.137 -8.713 -13.557 1.00 91.62 84 PHE A O 1
ATOM 655 N N . ASP A 1 85 ? 3.876 -9.662 -15.586 1.00 91.75 85 ASP A N 1
ATOM 656 C CA . ASP A 1 85 ? 2.502 -9.223 -15.805 1.00 91.75 85 ASP A CA 1
ATOM 657 C C . ASP A 1 85 ? 1.554 -9.903 -14.796 1.00 91.75 85 ASP A C 1
ATOM 659 O O . ASP A 1 85 ? 0.750 -9.216 -14.160 1.00 91.75 85 ASP A O 1
ATOM 663 N N . ASP A 1 86 ? 1.731 -11.202 -14.526 1.00 94.00 86 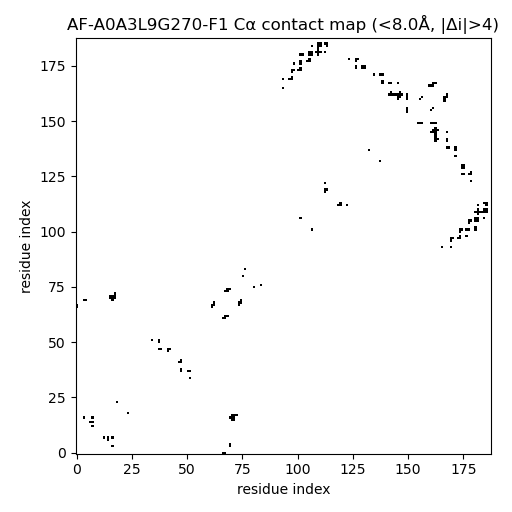ASP A N 1
ATOM 664 C CA . ASP A 1 86 ? 1.007 -11.926 -13.470 1.00 94.00 86 ASP A CA 1
ATOM 665 C C . ASP A 1 86 ? 1.302 -11.357 -12.076 1.00 94.00 86 ASP A C 1
ATOM 667 O O . ASP A 1 86 ? 0.388 -11.123 -11.277 1.00 94.00 86 ASP A O 1
ATOM 671 N N . ALA A 1 87 ? 2.574 -11.086 -11.768 1.00 93.25 87 ALA A N 1
ATOM 672 C CA . ALA A 1 87 ? 2.961 -10.495 -10.490 1.00 93.25 87 ALA A CA 1
ATOM 673 C C . ALA A 1 87 ? 2.392 -9.078 -10.318 1.00 93.25 87 ALA A C 1
ATOM 675 O O . ALA A 1 87 ? 1.956 -8.714 -9.221 1.00 93.25 87 ALA A O 1
ATOM 676 N N . LEU A 1 88 ? 2.356 -8.283 -11.390 1.00 94.12 88 LEU A N 1
ATOM 677 C CA . LEU A 1 88 ? 1.752 -6.954 -11.398 1.00 94.12 88 LEU A CA 1
ATOM 678 C C . LEU A 1 88 ? 0.235 -7.044 -11.202 1.00 94.12 88 LEU A C 1
ATOM 680 O O . LEU A 1 88 ? -0.312 -6.322 -10.366 1.00 94.12 88 LEU A O 1
ATOM 684 N N . ALA A 1 89 ? -0.440 -7.959 -11.896 1.00 95.62 89 ALA A N 1
ATOM 685 C CA . ALA A 1 89 ? -1.868 -8.204 -11.719 1.00 95.62 89 ALA A CA 1
ATOM 686 C C . ALA A 1 89 ? -2.192 -8.648 -10.282 1.00 95.62 89 ALA A C 1
ATOM 688 O O . ALA A 1 89 ? -3.129 -8.129 -9.664 1.00 95.62 89 ALA A O 1
ATOM 689 N N . GLN A 1 90 ? -1.386 -9.543 -9.706 1.00 93.81 90 GLN A N 1
ATOM 690 C CA . GLN A 1 90 ? -1.523 -9.967 -8.313 1.00 93.81 90 GLN A CA 1
ATOM 691 C C . GLN A 1 90 ? -1.285 -8.803 -7.344 1.00 93.81 90 GLN A C 1
ATOM 693 O O . GLN A 1 90 ? -2.052 -8.624 -6.395 1.00 93.81 90 GLN A O 1
ATOM 698 N N . HIS A 1 91 ? -0.264 -7.982 -7.595 1.00 94.50 91 HIS A N 1
ATOM 699 C CA . HIS A 1 91 ? 0.018 -6.798 -6.791 1.00 94.50 91 HIS A CA 1
ATOM 700 C C . HIS A 1 91 ? -1.150 -5.810 -6.814 1.00 94.50 91 HIS A C 1
ATOM 702 O O . HIS A 1 91 ? -1.587 -5.369 -5.753 1.00 94.50 91 HIS A O 1
ATOM 708 N N . LEU A 1 92 ? -1.701 -5.504 -7.992 1.00 95.50 92 LEU A N 1
ATOM 709 C CA . LEU A 1 92 ? -2.861 -4.621 -8.135 1.00 95.50 92 LEU A CA 1
ATOM 710 C C . LEU A 1 92 ? -4.103 -5.203 -7.452 1.00 95.50 92 LEU A C 1
ATOM 712 O O . LEU A 1 92 ? -4.818 -4.480 -6.761 1.00 95.50 92 LEU A O 1
ATOM 716 N N . THR A 1 93 ? -4.329 -6.510 -7.584 1.00 94.06 93 THR A N 1
ATOM 717 C CA . THR A 1 93 ? -5.439 -7.205 -6.915 1.00 94.06 93 THR A CA 1
ATOM 718 C C . THR A 1 93 ? -5.340 -7.063 -5.397 1.00 94.06 93 THR A C 1
ATOM 720 O O . THR A 1 93 ? -6.319 -6.691 -4.749 1.00 94.06 93 THR A O 1
ATOM 723 N N . LEU A 1 94 ? -4.157 -7.293 -4.817 1.00 92.88 94 LEU A N 1
ATOM 724 C CA . LEU A 1 94 ? -3.930 -7.115 -3.380 1.00 92.88 94 LEU A CA 1
ATOM 725 C C . LEU A 1 94 ? -4.010 -5.643 -2.960 1.00 92.88 94 LEU A C 1
ATOM 727 O O . LEU A 1 94 ? -4.586 -5.341 -1.917 1.00 92.88 94 LEU A O 1
ATOM 731 N N . LEU A 1 95 ? -3.471 -4.730 -3.771 1.00 94.81 95 LEU A N 1
ATOM 732 C CA . LEU A 1 95 ? -3.498 -3.290 -3.522 1.00 94.81 95 LEU A CA 1
ATOM 733 C C . LEU A 1 95 ? -4.938 -2.788 -3.418 1.00 94.81 95 LEU A C 1
ATOM 735 O O . LEU A 1 95 ? -5.328 -2.252 -2.383 1.00 94.81 95 LEU A O 1
ATOM 739 N N . PHE A 1 96 ? -5.747 -2.981 -4.459 1.00 93.94 96 PHE A N 1
ATOM 740 C CA . PHE A 1 96 ? -7.137 -2.528 -4.448 1.00 93.94 96 PHE A CA 1
ATOM 741 C C . PHE A 1 96 ? -7.979 -3.314 -3.442 1.00 93.94 96 PHE A C 1
ATOM 743 O O . PHE A 1 96 ? -8.792 -2.718 -2.730 1.00 93.94 96 PHE A O 1
ATOM 750 N N . GLY A 1 97 ? -7.734 -4.622 -3.327 1.00 93.88 97 GLY A N 1
ATOM 751 C CA . GLY A 1 97 ? -8.398 -5.490 -2.361 1.00 93.88 97 GLY A CA 1
ATOM 752 C C . GLY A 1 97 ? -8.152 -5.089 -0.906 1.00 93.88 97 GLY A C 1
ATOM 753 O O . GLY A 1 97 ? -9.015 -5.332 -0.071 1.00 93.88 97 GLY A O 1
ATOM 754 N N . ALA A 1 98 ? -7.020 -4.454 -0.588 1.00 94.31 98 ALA A N 1
ATOM 755 C CA . ALA A 1 98 ? -6.727 -3.962 0.757 1.00 94.31 98 ALA A CA 1
ATOM 756 C C . ALA A 1 98 ? -7.106 -2.487 0.952 1.00 94.31 98 ALA A C 1
ATOM 758 O O . ALA A 1 98 ? -7.654 -2.120 1.992 1.00 94.31 98 ALA A O 1
ATOM 759 N N . VAL A 1 99 ? -6.850 -1.628 -0.038 1.00 95.31 99 VAL A N 1
ATOM 760 C CA . VAL A 1 99 ? -7.086 -0.180 0.073 1.00 95.31 99 VAL A CA 1
ATOM 761 C C . VAL A 1 99 ? -8.574 0.140 0.187 1.00 95.31 99 VAL A C 1
ATOM 763 O O . VAL A 1 99 ? -8.949 0.962 1.023 1.00 95.31 99 VAL A O 1
ATOM 766 N N . LEU A 1 100 ? -9.432 -0.511 -0.607 1.00 95.50 100 LEU A N 1
ATOM 767 C CA . LEU A 1 100 ? -10.869 -0.225 -0.583 1.00 95.50 100 LEU A CA 1
ATOM 768 C C . LEU A 1 100 ? -11.497 -0.544 0.788 1.00 95.50 100 LEU A C 1
ATOM 770 O O . LEU A 1 100 ? -12.095 0.363 1.373 1.00 95.50 100 LEU A O 1
ATOM 774 N N . PRO A 1 101 ? -11.326 -1.747 1.378 1.00 95.44 101 PRO A N 1
ATOM 775 C CA . PRO A 1 101 ? -11.827 -2.011 2.726 1.00 95.44 101 PRO A CA 1
ATOM 776 C C . PRO A 1 101 ? -11.161 -1.139 3.792 1.00 95.44 101 PRO A C 1
ATOM 778 O O . PRO A 1 101 ? -11.839 -0.686 4.713 1.00 95.44 101 PRO A O 1
ATOM 781 N N . ALA A 1 102 ? -9.857 -0.858 3.672 1.00 96.44 102 ALA A N 1
ATOM 782 C CA . ALA A 1 102 ? -9.163 0.012 4.619 1.00 96.44 102 ALA A CA 1
ATOM 783 C C . ALA A 1 102 ? -9.740 1.434 4.633 1.00 96.44 102 ALA A C 1
ATOM 785 O O . ALA A 1 102 ? -9.875 2.014 5.706 1.00 96.44 102 ALA A O 1
ATOM 786 N N . LEU A 1 103 ? -10.134 1.979 3.479 1.00 96.38 103 LEU A N 1
ATOM 787 C CA . LEU A 1 103 ? -10.835 3.263 3.396 1.00 96.38 103 LEU A CA 1
ATOM 788 C C . LEU A 1 103 ? -12.237 3.178 4.005 1.00 96.38 103 LEU A C 1
ATOM 790 O O . LEU A 1 103 ? -12.592 4.013 4.837 1.00 96.38 103 LEU A O 1
ATOM 794 N N . VAL A 1 104 ? -13.011 2.153 3.634 1.00 97.12 104 VAL A N 1
ATOM 795 C CA . VAL A 1 104 ? -14.384 1.942 4.130 1.00 97.12 104 VAL A CA 1
ATOM 796 C C . VAL A 1 104 ? -14.425 1.806 5.653 1.00 97.12 104 VAL A C 1
ATOM 798 O O . VAL A 1 104 ? -15.374 2.272 6.275 1.00 97.12 104 VAL A O 1
ATOM 801 N N . ILE A 1 105 ? -13.404 1.208 6.267 1.00 96.50 105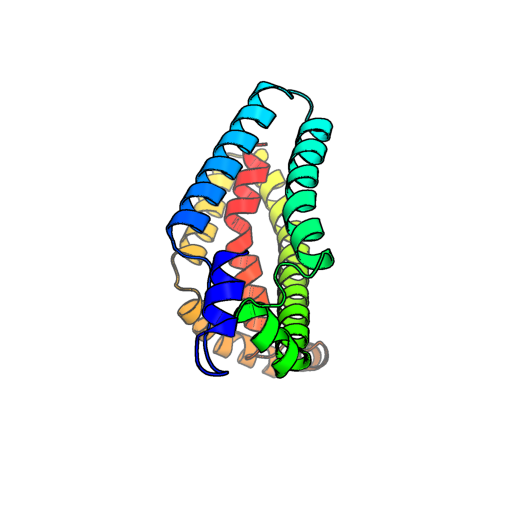 ILE A N 1
ATOM 802 C CA . ILE A 1 105 ? -13.320 1.038 7.724 1.00 96.50 105 ILE A CA 1
ATOM 803 C C . ILE A 1 105 ? -12.637 2.243 8.378 1.00 96.50 105 ILE A C 1
ATOM 805 O O . ILE A 1 105 ? -13.145 2.816 9.343 1.00 96.50 105 ILE A O 1
ATOM 809 N N . GLY A 1 106 ? -11.466 2.628 7.877 1.00 96.12 106 GLY A N 1
ATOM 810 C CA . GLY A 1 106 ? -10.601 3.599 8.531 1.00 96.12 106 GLY A CA 1
ATOM 811 C C . GLY A 1 106 ? -11.085 5.042 8.404 1.00 96.12 106 GLY A C 1
ATOM 812 O O . GLY A 1 106 ? -10.859 5.812 9.335 1.00 96.12 106 GLY A O 1
ATOM 813 N N . VAL A 1 107 ? -11.793 5.420 7.329 1.00 96.25 107 VAL A N 1
ATOM 814 C CA . VAL A 1 107 ? -12.353 6.780 7.212 1.00 96.25 107 VAL A CA 1
ATOM 815 C C . VAL A 1 107 ? -13.459 7.011 8.246 1.00 96.25 107 VAL A C 1
ATOM 817 O O . VAL A 1 107 ? -13.318 7.944 9.039 1.00 96.25 107 VAL A O 1
ATOM 820 N N . PRO A 1 108 ? -14.512 6.173 8.346 1.00 95.94 108 PRO A N 1
ATOM 821 C CA . PRO A 1 108 ? -15.515 6.328 9.399 1.00 95.94 108 PRO A CA 1
ATOM 822 C C . PRO A 1 108 ? -14.922 6.227 10.804 1.00 95.94 108 PRO A C 1
ATOM 824 O O . PRO A 1 108 ? -15.298 7.005 11.679 1.00 95.94 108 PRO A O 1
ATOM 827 N N . LEU A 1 109 ? -13.963 5.318 11.022 1.00 95.38 109 LEU A N 1
ATOM 828 C CA . LEU A 1 109 ? -13.282 5.181 12.311 1.00 95.38 109 LEU A CA 1
ATOM 829 C C . LEU A 1 109 ? -12.486 6.447 12.668 1.00 95.38 109 LEU A C 1
ATOM 831 O O . LEU A 1 109 ? -12.545 6.906 13.806 1.00 95.38 109 LEU A O 1
ATOM 835 N N . GLY A 1 110 ? -11.793 7.045 11.698 1.00 94.94 110 GLY A N 1
ATOM 836 C CA . GLY A 1 110 ? -11.088 8.319 11.845 1.00 94.94 110 GLY A CA 1
ATOM 837 C C . GLY A 1 110 ? -12.026 9.484 12.144 1.00 94.94 110 GLY A C 1
ATOM 838 O O . GLY A 1 110 ? -11.782 10.233 13.088 1.00 94.94 110 GLY A O 1
ATOM 839 N N . ILE A 1 111 ? -13.143 9.589 11.419 1.00 95.19 111 ILE A N 1
ATOM 840 C CA . ILE A 1 111 ? -14.182 10.599 11.675 1.00 95.19 111 ILE A CA 1
ATOM 841 C C . ILE A 1 111 ? -14.768 10.410 13.080 1.00 95.19 111 ILE A C 1
ATOM 843 O O . ILE A 1 111 ? -14.955 11.370 13.822 1.00 95.19 111 ILE A O 1
ATOM 847 N N . TRP A 1 112 ? -15.011 9.173 13.507 1.00 94.44 112 TRP A N 1
ATOM 848 C CA . TRP A 1 112 ? -15.496 8.899 14.857 1.00 94.44 112 TRP A CA 1
ATOM 849 C C . TRP A 1 112 ? -14.467 9.292 15.932 1.00 94.44 112 TRP A C 1
ATOM 851 O O . TRP A 1 112 ? -14.818 9.915 16.939 1.00 94.44 112 TRP A O 1
ATOM 861 N N . CYS A 1 113 ? -13.184 9.008 15.705 1.00 94.06 113 CYS A N 1
ATOM 862 C CA . CYS A 1 113 ? -12.074 9.456 16.552 1.00 94.06 113 CYS A CA 1
ATOM 863 C C . CYS A 1 113 ? -11.932 10.983 16.607 1.00 94.06 113 CYS A C 1
ATOM 865 O O . CYS A 1 113 ? -11.567 11.519 17.654 1.00 94.06 113 CYS A O 1
ATOM 867 N N . TYR A 1 114 ? -12.235 11.689 15.517 1.00 92.44 114 TYR A N 1
ATOM 868 C CA . TYR A 1 114 ? -12.135 13.148 15.445 1.00 92.44 114 TYR A CA 1
ATOM 869 C C . TYR A 1 114 ? -12.985 13.832 16.529 1.00 92.44 114 TYR A C 1
ATOM 871 O O . TYR A 1 114 ? -12.531 14.760 17.190 1.00 92.44 114 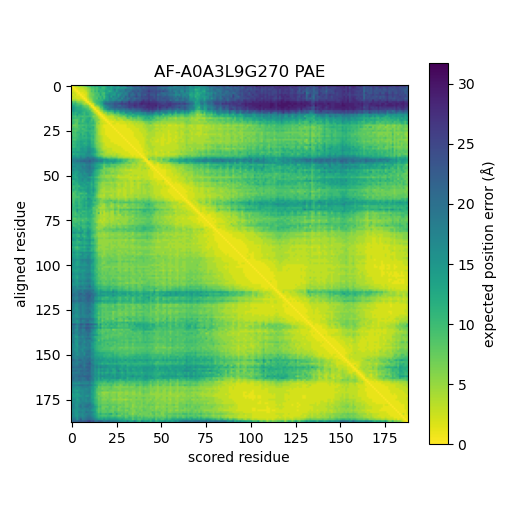TYR A O 1
ATOM 879 N N . PHE A 1 115 ? -14.177 13.300 16.810 1.00 90.31 115 PHE A N 1
ATOM 880 C CA . PHE A 1 115 ? -15.102 13.888 17.786 1.00 90.31 115 PHE A CA 1
ATOM 881 C C . PHE A 1 115 ? -14.797 13.567 19.269 1.00 90.31 115 PHE A C 1
ATOM 883 O O . PHE A 1 115 ? -15.554 13.996 20.136 1.00 90.31 115 PHE A O 1
ATOM 890 N N . SER A 1 116 ? -13.764 12.777 19.611 1.00 91.38 116 SER A N 1
ATOM 891 C CA . SER A 1 116 ? -13.427 12.493 21.024 1.00 91.38 116 SER A CA 1
ATOM 892 C C . SER A 1 116 ? -11.984 12.025 21.227 1.00 91.38 116 SER A C 1
ATOM 894 O O . SER A 1 116 ? -11.588 10.960 20.751 1.00 91.38 116 SER A O 1
ATOM 896 N N . THR A 1 117 ? -11.232 12.759 22.048 1.00 87.44 117 THR A N 1
ATOM 897 C CA . THR A 1 117 ? -9.847 12.432 22.434 1.00 87.44 117 THR A CA 1
ATOM 898 C C . THR A 1 117 ? -9.735 11.138 23.245 1.00 87.44 117 THR A C 1
ATOM 900 O O . THR A 1 117 ? -8.764 10.399 23.092 1.00 87.44 117 THR A O 1
ATOM 903 N N . ALA A 1 118 ? -10.747 10.795 24.049 1.00 90.00 118 ALA A N 1
ATOM 904 C CA . ALA A 1 118 ? -10.776 9.534 24.794 1.00 90.00 118 ALA A CA 1
ATOM 905 C C . ALA A 1 118 ? -10.821 8.310 23.856 1.00 90.00 118 ALA A C 1
ATOM 907 O O . ALA A 1 118 ? -10.138 7.313 24.097 1.00 90.00 118 ALA A O 1
ATOM 908 N N . ARG A 1 119 ? -11.570 8.399 22.744 1.00 91.75 119 ARG A N 1
ATOM 909 C CA . ARG A 1 119 ? -11.640 7.331 21.728 1.00 91.75 119 ARG A CA 1
ATOM 910 C C . ARG A 1 119 ? -10.328 7.167 20.967 1.00 91.75 119 ARG A C 1
ATOM 912 O O . ARG A 1 119 ? -9.934 6.039 20.678 1.00 91.75 119 ARG A O 1
ATOM 919 N N . GLN A 1 120 ? -9.636 8.274 20.693 1.00 91.88 120 GLN A N 1
ATOM 920 C CA . GLN A 1 120 ? -8.335 8.255 20.020 1.00 91.88 120 GLN A CA 1
ATOM 921 C C . GLN A 1 120 ? -7.315 7.420 20.793 1.00 91.88 120 GLN A C 1
ATOM 923 O O . GLN A 1 120 ? -6.660 6.573 20.195 1.00 91.88 120 GLN A O 1
ATOM 928 N N . GLY A 1 121 ? -7.218 7.607 22.115 1.00 91.69 121 GLY A N 1
ATOM 929 C CA . GLY A 1 121 ? -6.269 6.866 22.950 1.00 91.69 121 GLY A CA 1
ATOM 930 C C . GLY A 1 121 ? -6.451 5.349 22.845 1.00 91.69 121 GLY A C 1
ATOM 931 O O . GLY A 1 121 ? -5.494 4.627 22.563 1.00 91.69 121 GLY A O 1
ATOM 932 N N . ALA A 1 122 ? -7.689 4.869 22.995 1.00 92.88 122 ALA A N 1
ATOM 933 C CA . ALA A 1 122 ? -8.000 3.442 22.904 1.00 92.88 122 ALA A CA 1
ATOM 934 C C . ALA A 1 122 ? -7.734 2.872 21.498 1.00 92.88 122 ALA A C 1
ATOM 936 O O . ALA A 1 122 ? -7.054 1.854 21.355 1.00 92.88 122 ALA A O 1
ATOM 937 N N . ILE A 1 123 ? -8.228 3.545 20.453 1.00 94.06 123 ILE A N 1
ATOM 938 C CA . ILE A 1 123 ? -8.129 3.063 19.067 1.00 94.06 123 ILE A CA 1
ATOM 939 C C . ILE A 1 123 ? -6.685 3.110 18.568 1.00 94.06 123 ILE A C 1
ATOM 941 O O . ILE A 1 123 ? -6.209 2.141 17.979 1.00 94.06 123 ILE A O 1
ATOM 945 N N . PHE A 1 124 ? -5.952 4.193 18.832 1.00 94.81 124 PHE A N 1
ATOM 946 C CA . PHE A 1 124 ? -4.549 4.291 18.436 1.00 94.81 124 PHE A CA 1
ATOM 947 C C . PHE A 1 124 ? -3.675 3.287 19.171 1.00 94.81 124 PHE A C 1
ATOM 949 O O . PHE A 1 124 ? -2.772 2.741 18.546 1.00 94.81 124 PHE A O 1
ATOM 956 N N . SER A 1 125 ? -3.950 3.005 20.447 1.00 94.44 125 SER A N 1
ATOM 957 C CA . SER A 1 125 ? -3.231 1.962 21.181 1.00 94.44 125 SER A CA 1
ATOM 958 C C . SER A 1 125 ? -3.424 0.592 20.523 1.00 94.44 125 SER A C 1
ATOM 960 O O . SER A 1 125 ? -2.444 -0.060 20.163 1.00 94.44 125 SER A O 1
ATOM 962 N N . LEU A 1 126 ? -4.674 0.202 20.247 1.00 94.62 126 LEU A N 1
ATOM 963 C CA . LEU A 1 126 ? -4.990 -1.071 19.591 1.00 94.62 126 LEU A CA 1
ATOM 964 C C . LEU A 1 126 ? -4.332 -1.195 18.209 1.00 94.62 126 LEU A C 1
ATOM 966 O O . LEU A 1 126 ? -3.649 -2.177 17.919 1.00 94.62 126 LEU A O 1
ATOM 970 N N . LEU A 1 127 ? -4.516 -0.188 17.355 1.00 94.31 127 LEU A N 1
ATOM 971 C CA . LEU A 1 127 ? -3.970 -0.194 15.999 1.00 94.31 127 LEU A CA 1
ATOM 972 C C . LEU A 1 127 ? -2.431 -0.135 15.987 1.00 94.31 127 LEU A C 1
ATOM 974 O O . LEU A 1 127 ? -1.797 -0.635 15.055 1.00 94.31 127 LEU A O 1
ATOM 978 N N . ASN A 1 128 ? -1.817 0.452 17.017 1.00 94.50 128 ASN A N 1
ATOM 979 C CA . ASN A 1 128 ? -0.369 0.438 17.194 1.00 94.50 128 ASN A CA 1
ATOM 980 C C . ASN A 1 128 ? 0.135 -0.954 17.586 1.00 94.50 128 ASN A C 1
ATOM 982 O O . ASN A 1 128 ? 1.091 -1.426 16.981 1.00 94.50 128 ASN A O 1
ATOM 986 N N . VAL A 1 129 ? -0.534 -1.643 18.521 1.00 94.62 129 VAL A N 1
ATOM 987 C CA . VAL A 1 129 ? -0.190 -3.032 18.885 1.00 94.62 129 VAL A CA 1
ATOM 988 C C . VAL A 1 129 ? -0.158 -3.919 17.641 1.00 94.62 129 VAL A C 1
ATOM 990 O O . VAL A 1 129 ? 0.831 -4.611 17.404 1.00 94.62 129 VAL A O 1
ATOM 993 N N . ILE A 1 130 ? -1.186 -3.831 16.797 1.00 92.81 130 ILE A N 1
ATOM 994 C CA . ILE A 1 130 ? -1.282 -4.614 15.558 1.00 92.81 130 ILE A CA 1
ATOM 995 C C . ILE A 1 130 ? -0.071 -4.389 14.638 1.00 92.81 130 ILE A C 1
ATOM 997 O O . ILE A 1 130 ? 0.479 -5.353 14.117 1.00 92.81 130 ILE A O 1
ATOM 1001 N N . GLN A 1 131 ? 0.384 -3.145 14.465 1.00 92.31 131 GLN A N 1
ATOM 1002 C CA . GLN A 1 131 ? 1.534 -2.846 13.599 1.00 92.31 131 GLN A CA 1
ATOM 1003 C C . GLN A 1 131 ? 2.888 -3.232 14.183 1.00 92.31 131 GLN A C 1
ATOM 1005 O O . GLN A 1 131 ? 3.848 -3.369 13.427 1.00 92.31 131 GLN A O 1
ATOM 1010 N N . THR A 1 132 ? 2.989 -3.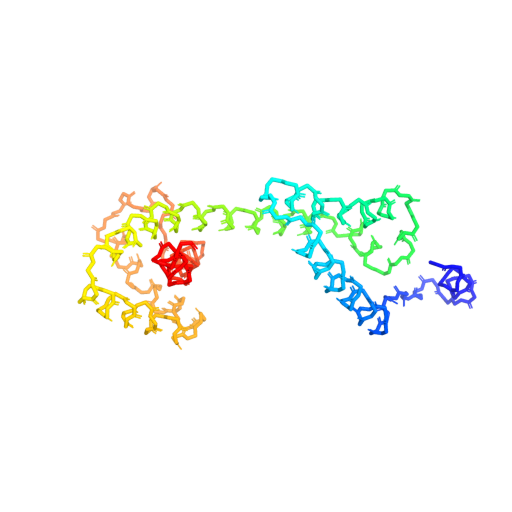394 15.504 1.00 93.44 132 THR A N 1
ATOM 1011 C CA . THR A 1 132 ? 4.237 -3.864 16.124 1.00 93.44 132 THR A CA 1
ATOM 1012 C C . THR A 1 132 ? 4.461 -5.362 15.934 1.00 93.44 132 THR A C 1
ATOM 1014 O O . THR A 1 132 ? 5.602 -5.818 15.991 1.00 93.44 132 THR A O 1
ATOM 1017 N N . VAL A 1 133 ? 3.398 -6.131 15.678 1.00 93.25 133 VAL A N 1
ATOM 1018 C CA . VAL A 1 133 ? 3.515 -7.549 15.318 1.00 93.25 133 VAL A CA 1
ATOM 1019 C C . VAL A 1 133 ? 4.149 -7.633 13.931 1.00 93.25 133 VAL A C 1
ATOM 1021 O O . VAL A 1 133 ? 3.648 -6.972 13.038 1.00 93.25 133 VAL A O 1
ATOM 1024 N N . PRO A 1 134 ? 5.209 -8.421 13.688 1.00 90.31 134 PRO A N 1
ATOM 1025 C CA . PRO A 1 134 ? 5.763 -8.590 12.344 1.00 90.31 134 PRO A CA 1
ATOM 1026 C C . PRO A 1 134 ? 4.730 -9.170 11.369 1.00 90.31 134 PRO A C 1
ATOM 1028 O O . PRO A 1 134 ? 3.995 -10.090 11.727 1.00 90.31 134 PRO A O 1
ATOM 1031 N N . SER A 1 135 ? 4.721 -8.716 10.113 1.00 87.81 135 SER A N 1
ATOM 1032 C CA . SER A 1 135 ? 3.717 -9.139 9.121 1.00 87.81 135 SER A CA 1
ATOM 1033 C C . SER A 1 135 ? 3.687 -10.657 8.895 1.00 87.81 135 SER A C 1
ATOM 1035 O O . SER A 1 135 ? 2.611 -11.241 8.796 1.00 87.81 135 SER A O 1
ATOM 1037 N N . VAL A 1 136 ? 4.853 -11.316 8.899 1.00 89.00 136 VAL A N 1
ATOM 1038 C CA . VAL A 1 136 ? 4.974 -12.783 8.786 1.00 89.00 136 VAL A CA 1
ATOM 1039 C C . VAL A 1 136 ? 4.317 -13.495 9.977 1.00 89.00 136 VAL A C 1
ATOM 1041 O O . VAL A 1 136 ? 3.641 -14.507 9.798 1.00 89.00 136 VAL A O 1
ATOM 1044 N N . ALA A 1 137 ? 4.466 -12.950 11.188 1.00 91.88 137 ALA A N 1
ATOM 1045 C CA . ALA A 1 137 ? 3.863 -13.505 12.398 1.00 91.88 137 ALA A CA 1
ATOM 1046 C C . ALA A 1 137 ? 2.350 -13.263 12.438 1.00 91.88 137 ALA A C 1
ATOM 1048 O O . ALA A 1 137 ? 1.602 -14.176 12.776 1.00 91.88 137 ALA A O 1
ATOM 1049 N N . LEU A 1 138 ? 1.893 -12.070 12.040 1.00 90.88 138 LEU A N 1
ATOM 1050 C CA . LEU A 1 138 ? 0.467 -11.767 11.921 1.00 90.88 138 LEU A CA 1
ATOM 1051 C C . LEU A 1 138 ? -0.205 -12.692 10.901 1.00 90.88 138 LEU A C 1
ATOM 1053 O O . LEU A 1 138 ? -1.279 -13.221 11.170 1.00 90.88 138 LEU A O 1
ATOM 1057 N N . PHE A 1 139 ? 0.447 -12.937 9.762 1.00 89.06 139 PHE A N 1
ATOM 1058 C CA . PHE A 1 139 ? -0.038 -13.893 8.773 1.00 89.06 139 PHE A CA 1
ATOM 1059 C C . PHE A 1 139 ? -0.186 -15.289 9.387 1.00 89.06 139 PHE A C 1
ATOM 1061 O O . PHE A 1 139 ? -1.270 -15.860 9.321 1.00 89.06 139 PHE A O 1
ATOM 1068 N N . GLY A 1 140 ? 0.852 -15.800 10.061 1.00 89.62 140 GLY A N 1
ATOM 1069 C CA . GLY A 1 140 ? 0.801 -17.090 10.760 1.00 89.62 140 GLY A CA 1
ATOM 1070 C C . GLY A 1 140 ? -0.298 -17.170 11.827 1.00 89.62 140 GLY A C 1
ATOM 1071 O O . GLY A 1 140 ? -1.017 -18.166 11.894 1.00 89.62 140 GLY A O 1
ATOM 1072 N N . LEU A 1 141 ? -0.477 -16.102 12.611 1.00 92.12 141 LEU A N 1
ATOM 1073 C CA . LEU A 1 141 ? -1.525 -15.981 13.627 1.00 92.12 141 LEU A CA 1
ATOM 1074 C C . LEU A 1 141 ? 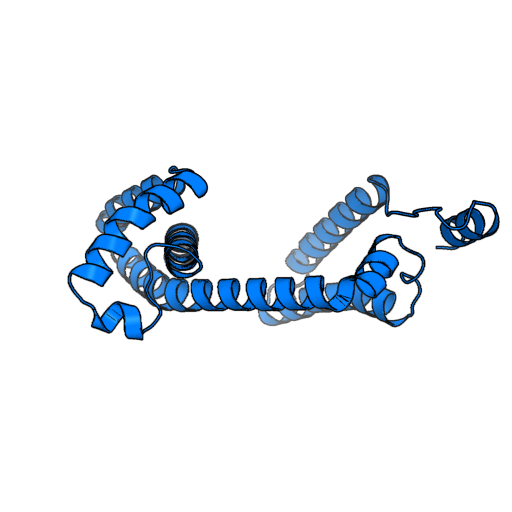-2.927 -16.064 13.013 1.00 92.12 141 LEU A C 1
ATOM 1076 O O . LEU A 1 141 ? -3.815 -16.646 13.625 1.00 92.12 141 LEU A O 1
ATOM 1080 N N . LEU A 1 142 ? -3.135 -15.497 11.820 1.00 92.94 142 LEU A N 1
ATOM 1081 C CA . LEU A 1 142 ? -4.436 -15.479 11.146 1.00 92.94 142 LEU A CA 1
ATOM 1082 C C . LEU A 1 142 ? -4.818 -16.829 10.528 1.00 92.94 142 LEU A C 1
ATOM 1084 O O . LEU A 1 142 ? -6.011 -17.083 10.365 1.00 92.94 142 LEU A O 1
ATOM 1088 N N . ILE A 1 143 ? -3.855 -17.708 10.224 1.00 91.50 143 ILE A N 1
ATOM 1089 C CA . ILE A 1 143 ? -4.137 -18.980 9.540 1.00 91.50 143 ILE A CA 1
ATOM 1090 C C . ILE A 1 143 ? -5.089 -19.863 10.351 1.00 91.50 143 ILE A C 1
ATOM 1092 O O . ILE A 1 143 ? -6.127 -20.286 9.840 1.00 91.50 143 ILE A O 1
ATOM 1096 N N . ALA A 1 144 ? -4.757 -20.137 11.615 1.00 91.31 144 ALA A N 1
ATOM 1097 C CA . ALA A 1 144 ? -5.532 -21.061 12.444 1.00 91.31 144 ALA A CA 1
ATOM 1098 C C . ALA A 1 144 ? -6.956 -20.552 12.772 1.00 91.31 144 ALA A C 1
ATOM 1100 O O . ALA A 1 144 ? -7.906 -21.311 12.566 1.00 91.31 144 ALA A O 1
ATOM 1101 N N . PRO A 1 145 ? -7.163 -19.288 13.200 1.00 91.75 145 PRO A N 1
ATOM 1102 C CA . PRO A 1 145 ? -8.496 -18.735 13.434 1.00 91.75 145 PRO A CA 1
ATOM 1103 C C . PRO A 1 145 ? -9.350 -18.697 12.169 1.00 91.75 145 PRO A C 1
ATOM 1105 O O . PRO A 1 145 ? -10.536 -19.007 12.216 1.00 91.75 145 PRO A O 1
ATOM 1108 N N . LEU A 1 146 ? -8.758 -18.337 11.029 1.00 90.81 146 LEU A N 1
ATOM 1109 C CA . LEU A 1 146 ? -9.495 -18.215 9.778 1.00 90.81 146 LEU A CA 1
ATOM 1110 C C . LEU A 1 146 ? -9.857 -19.592 9.204 1.00 90.81 146 LEU A C 1
ATOM 1112 O O . LEU A 1 146 ? -10.960 -19.770 8.694 1.00 90.81 146 LEU A O 1
ATOM 1116 N N . ALA A 1 147 ? -8.983 -20.591 9.363 1.00 90.00 147 ALA A N 1
ATOM 1117 C CA . ALA A 1 147 ? -9.313 -21.983 9.065 1.00 90.00 147 ALA A CA 1
ATOM 1118 C C . ALA A 1 147 ? -10.470 -22.487 9.945 1.00 90.00 147 ALA A C 1
ATOM 1120 O O . ALA A 1 147 ? -11.427 -23.051 9.418 1.00 90.00 147 ALA A O 1
ATOM 1121 N N . ALA A 1 148 ? -10.429 -22.222 11.256 1.00 91.06 148 ALA A N 1
ATOM 1122 C CA . ALA A 1 148 ? -11.510 -22.575 12.180 1.00 91.06 148 ALA A CA 1
ATOM 1123 C C . ALA A 1 148 ? -12.832 -21.846 11.865 1.00 91.06 148 ALA A C 1
ATOM 1125 O O . ALA A 1 148 ? -13.916 -22.403 12.029 1.00 91.06 148 ALA A O 1
ATOM 1126 N N . LEU A 1 149 ? -12.763 -20.606 11.376 1.00 91.12 149 LEU A N 1
ATOM 1127 C CA . LEU A 1 149 ? -13.945 -19.850 10.968 1.00 91.12 149 LEU A CA 1
ATOM 1128 C C . LEU A 1 149 ? -14.615 -20.471 9.736 1.00 91.12 149 LEU A C 1
ATOM 1130 O O . LEU A 1 149 ? -15.837 -20.592 9.691 1.00 91.12 149 LEU A O 1
ATOM 1134 N N . VAL A 1 150 ? -13.824 -20.890 8.747 1.00 90.94 150 VAL A N 1
ATOM 1135 C CA . VAL A 1 150 ? -14.339 -21.519 7.521 1.00 90.94 150 VAL A CA 1
ATOM 1136 C C . VAL A 1 150 ? -14.917 -22.907 7.805 1.00 90.94 150 VAL A C 1
ATOM 1138 O O . VAL A 1 150 ? -15.915 -23.278 7.188 1.00 90.94 150 VAL A O 1
ATOM 1141 N N . THR A 1 151 ? -14.356 -23.663 8.757 1.00 88.81 151 THR A N 1
ATOM 1142 C CA . THR A 1 151 ? -14.945 -24.948 9.176 1.00 88.81 151 THR A CA 1
ATOM 1143 C C . THR A 1 151 ? -16.259 -24.759 9.931 1.00 88.81 151 THR A C 1
ATOM 1145 O O . THR A 1 151 ? -17.202 -25.512 9.692 1.00 88.81 151 THR A O 1
ATOM 1148 N N . ALA A 1 152 ? -16.355 -23.741 10.791 1.00 91.38 152 ALA A N 1
ATOM 1149 C CA . ALA A 1 152 ? -17.591 -23.405 11.498 1.00 91.38 152 ALA A CA 1
ATOM 1150 C C . ALA A 1 152 ? -18.684 -22.866 10.556 1.00 91.38 152 ALA A C 1
ATOM 1152 O O . ALA A 1 152 ? -19.868 -23.138 10.752 1.00 91.38 152 ALA A O 1
ATOM 1153 N N . PHE A 1 153 ? -18.295 -22.130 9.512 1.00 91.31 153 PHE A N 1
ATOM 1154 C CA . PHE A 1 153 ? -19.212 -21.501 8.566 1.00 91.31 153 PHE A CA 1
ATOM 1155 C C . PHE A 1 153 ? -18.797 -21.781 7.108 1.00 91.31 153 PHE A C 1
ATOM 1157 O O . PHE A 1 153 ? -18.195 -20.930 6.444 1.00 91.31 153 PHE A O 1
ATOM 1164 N N . PRO A 1 154 ? -19.186 -22.942 6.549 1.00 86.12 154 PRO A N 1
ATOM 1165 C CA . PRO A 1 154 ? -18.727 -23.390 5.229 1.00 86.12 154 PRO A CA 1
ATOM 1166 C C . PRO A 1 154 ? -19.090 -22.462 4.060 1.00 86.12 154 PRO A C 1
ATOM 1168 O O . PRO A 1 154 ? -18.476 -22.518 2.995 1.00 86.12 154 PRO A O 1
ATOM 1171 N N . TRP A 1 155 ? -20.090 -21.592 4.229 1.00 89.00 155 TRP A N 1
ATOM 1172 C CA . TRP A 1 155 ? -20.460 -20.605 3.215 1.00 89.00 155 TRP A CA 1
ATOM 1173 C C . TRP A 1 155 ? -19.391 -19.517 3.023 1.00 89.00 155 TRP A C 1
ATOM 1175 O O . TRP A 1 155 ? -19.271 -19.016 1.907 1.00 89.00 155 TRP A O 1
ATOM 1185 N N . LEU A 1 156 ? -18.565 -19.204 4.037 1.00 84.06 156 LEU A N 1
ATOM 1186 C CA . LEU A 1 156 ? -17.425 -18.290 3.859 1.00 84.06 156 LEU A CA 1
ATOM 1187 C C . LEU A 1 156 ? -16.395 -18.882 2.887 1.00 84.06 156 LEU A C 1
ATOM 1189 O O . LEU A 1 156 ? -15.852 -18.156 2.057 1.00 84.06 156 LEU A O 1
ATOM 1193 N N . GLY A 1 157 ? -16.195 -20.203 2.912 1.00 81.19 157 GLY A N 1
ATOM 1194 C CA . GLY A 1 157 ? -15.335 -20.891 1.946 1.00 81.19 157 GLY A CA 1
ATOM 1195 C C . GLY A 1 157 ? -15.807 -20.711 0.498 1.00 81.19 157 GLY A C 1
ATOM 1196 O O . GLY A 1 157 ? -14.991 -20.512 -0.398 1.00 81.19 157 GLY A O 1
ATOM 1197 N N . LYS A 1 158 ? -17.128 -20.679 0.264 1.00 82.56 158 LYS A N 1
ATOM 1198 C CA . LYS A 1 158 ? -17.707 -20.410 -1.069 1.00 82.56 158 LYS A CA 1
ATOM 1199 C C . LYS A 1 158 ? -17.483 -18.970 -1.545 1.00 82.56 158 LYS A C 1
ATOM 1201 O O . LYS A 1 158 ? -17.501 -18.729 -2.745 1.00 82.56 158 LYS A O 1
ATOM 1206 N N . LEU A 1 159 ? -17.254 -18.035 -0.622 1.00 80.31 159 LEU A N 1
ATOM 1207 C CA . LEU A 1 159 ? -16.891 -16.644 -0.916 1.00 80.31 159 LEU A CA 1
ATOM 1208 C C . LEU A 1 159 ? -15.378 -16.447 -1.120 1.00 80.31 159 LEU A C 1
ATOM 1210 O O . LEU A 1 159 ? -14.930 -15.316 -1.287 1.00 80.31 159 LEU A O 1
ATOM 1214 N N . GLY A 1 160 ? -14.586 -17.525 -1.106 1.00 79.75 160 GLY A N 1
ATOM 1215 C CA . GLY A 1 160 ? -13.135 -17.474 -1.307 1.00 79.75 160 GLY A CA 1
ATOM 1216 C C . GLY A 1 160 ? -12.326 -17.181 -0.040 1.00 79.75 160 GLY A C 1
ATOM 1217 O O . GLY A 1 160 ? -11.113 -16.992 -0.123 1.00 79.75 160 GLY A O 1
ATOM 1218 N N . ILE A 1 161 ? -12.968 -17.166 1.133 1.00 85.19 161 ILE A N 1
ATOM 1219 C CA . ILE A 1 161 ? -12.288 -16.999 2.421 1.00 85.19 161 ILE A CA 1
ATOM 1220 C C . ILE A 1 161 ? -11.633 -18.326 2.784 1.00 85.19 161 ILE A C 1
ATOM 1222 O O . ILE A 1 161 ? -12.293 -19.357 2.894 1.00 85.19 161 ILE A O 1
ATOM 1226 N N . ALA A 1 162 ? -10.322 -18.291 2.986 1.00 85.62 162 ALA A N 1
ATOM 1227 C CA . ALA A 1 162 ? -9.523 -19.461 3.311 1.00 85.62 162 ALA A CA 1
ATOM 1228 C C . ALA A 1 162 ? -8.486 -19.110 4.371 1.00 85.62 162 ALA A C 1
ATOM 1230 O O . ALA A 1 162 ? -7.981 -17.990 4.395 1.00 85.62 162 ALA A O 1
ATOM 1231 N N . GLY A 1 163 ? -8.124 -20.088 5.205 1.00 80.06 163 GLY A N 1
ATOM 1232 C CA . GLY A 1 163 ? -7.086 -19.927 6.226 1.00 80.06 163 GLY A CA 1
ATOM 1233 C C . GLY A 1 163 ? -5.704 -19.585 5.662 1.00 80.06 163 GLY A C 1
ATOM 1234 O O . GLY A 1 163 ? -4.865 -19.066 6.379 1.00 80.06 163 GLY A O 1
ATOM 1235 N N . THR A 1 164 ? -5.455 -19.822 4.377 1.00 82.44 164 THR A N 1
ATOM 1236 C CA . THR A 1 164 ? -4.167 -19.571 3.717 1.00 82.44 164 THR A CA 1
ATOM 1237 C C . THR A 1 164 ? -4.353 -18.789 2.418 1.00 82.44 164 THR A C 1
ATOM 1239 O O . THR A 1 164 ? -5.445 -18.739 1.856 1.00 82.44 164 THR A O 1
ATOM 1242 N N . GLY A 1 165 ? -3.270 -18.208 1.898 1.00 86.81 165 GLY A N 1
ATOM 1243 C CA . GLY A 1 165 ? -3.279 -17.498 0.616 1.00 86.81 165 GLY A CA 1
ATOM 1244 C C . GLY A 1 165 ? -3.689 -16.029 0.742 1.00 86.81 165 GLY A C 1
ATOM 1245 O O . GLY A 1 165 ? -3.244 -15.333 1.654 1.00 86.81 165 GLY A O 1
ATOM 1246 N N . MET A 1 166 ? -4.510 -15.539 -0.193 1.00 87.81 166 MET A N 1
ATOM 1247 C CA . MET A 1 166 ? -4.807 -14.103 -0.321 1.00 87.81 166 MET A CA 1
ATOM 1248 C C . MET A 1 166 ? -5.614 -13.526 0.845 1.00 87.81 166 MET A C 1
ATOM 1250 O O . MET A 1 166 ? -5.400 -12.378 1.215 1.00 87.81 166 MET A O 1
ATOM 1254 N N . THR A 1 167 ? -6.517 -14.300 1.450 1.00 91.19 167 THR A N 1
ATOM 1255 C CA . THR A 1 167 ? -7.408 -13.791 2.507 1.00 91.19 167 THR A CA 1
ATOM 1256 C C . THR A 1 167 ? -6.648 -13.269 3.735 1.00 91.19 167 THR A C 1
ATOM 1258 O O . THR A 1 167 ? -6.823 -12.099 4.080 1.00 91.19 167 THR A O 1
ATOM 1261 N N . PRO A 1 168 ? -5.769 -14.056 4.389 1.00 91.25 168 PRO A N 1
ATOM 1262 C CA . PRO A 1 168 ? -4.981 -13.547 5.512 1.00 91.25 168 PRO A CA 1
ATOM 1263 C C . PRO A 1 168 ? -4.033 -12.408 5.107 1.00 91.25 168 PRO A C 1
ATOM 1265 O O . PRO A 1 168 ? -3.812 -11.501 5.907 1.00 91.25 168 PRO A O 1
ATOM 1268 N N . ALA A 1 169 ? -3.529 -12.394 3.864 1.00 91.75 169 ALA A N 1
ATOM 1269 C CA . ALA A 1 169 ? -2.718 -11.284 3.358 1.00 91.75 169 ALA A CA 1
ATOM 1270 C C . ALA A 1 169 ? -3.532 -9.983 3.267 1.00 91.75 169 ALA A C 1
ATOM 1272 O O . ALA A 1 169 ? -3.088 -8.950 3.761 1.00 91.75 169 ALA A O 1
ATOM 1273 N N . LEU A 1 170 ? -4.741 -10.034 2.704 1.00 92.88 170 LEU A N 1
ATOM 1274 C CA . LEU A 1 170 ? -5.637 -8.881 2.611 1.00 92.88 170 LEU A CA 1
ATOM 1275 C C . LEU A 1 170 ? -6.036 -8.357 3.990 1.00 92.88 170 LEU A C 1
ATOM 1277 O O . LEU A 1 170 ? -5.957 -7.154 4.223 1.00 92.88 170 LEU A O 1
ATOM 1281 N N . ILE A 1 171 ? -6.401 -9.243 4.922 1.00 93.56 171 ILE A N 1
ATOM 1282 C CA . ILE A 1 171 ? -6.736 -8.850 6.299 1.00 93.56 171 ILE A CA 1
ATOM 1283 C C . ILE A 1 171 ? -5.545 -8.140 6.949 1.00 93.56 171 ILE A C 1
ATOM 1285 O O . ILE A 1 171 ? -5.710 -7.052 7.498 1.00 93.56 171 ILE A O 1
ATOM 1289 N N . ALA A 1 172 ? -4.340 -8.709 6.852 1.00 93.25 172 ALA A N 1
ATOM 1290 C CA . ALA A 1 172 ? -3.136 -8.094 7.402 1.00 93.25 172 ALA A CA 1
ATOM 1291 C C . ALA A 1 172 ? -2.854 -6.715 6.780 1.00 93.25 172 ALA A C 1
ATOM 1293 O O . ALA A 1 172 ? -2.600 -5.758 7.510 1.00 93.25 172 ALA A O 1
ATOM 1294 N N . LEU A 1 173 ? -2.956 -6.589 5.452 1.00 94.06 173 LEU A N 1
ATOM 1295 C CA . LEU A 1 173 ? -2.756 -5.321 4.742 1.00 94.06 173 LEU A CA 1
ATOM 1296 C C . LEU A 1 173 ? -3.775 -4.256 5.167 1.00 94.06 173 LEU A C 1
ATOM 1298 O O . LEU A 1 173 ? -3.387 -3.117 5.430 1.00 94.06 173 LEU A O 1
ATOM 1302 N N . VAL A 1 174 ? -5.055 -4.623 5.290 1.00 95.31 174 VAL A N 1
ATOM 1303 C CA . VAL A 1 174 ? -6.107 -3.723 5.786 1.00 95.31 174 VAL A CA 1
ATOM 1304 C C . VAL A 1 174 ? -5.7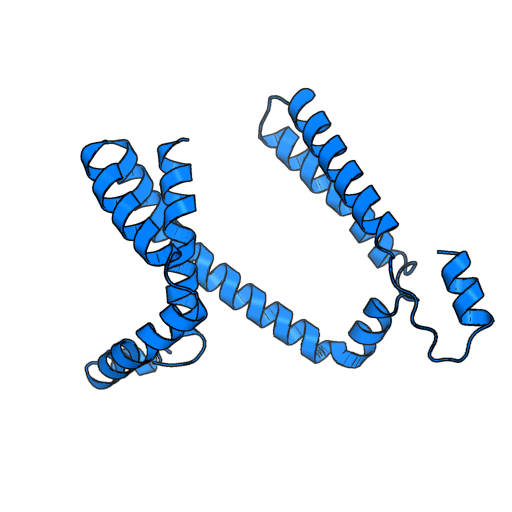63 -3.251 7.192 1.00 95.31 174 VAL A C 1
ATOM 1306 O O . VAL A 1 174 ? -5.691 -2.049 7.428 1.00 95.31 174 VAL A O 1
ATOM 1309 N N . LEU A 1 175 ? -5.493 -4.183 8.110 1.00 94.31 175 LEU A N 1
ATOM 1310 C CA . LEU A 1 175 ? -5.182 -3.885 9.508 1.00 94.31 175 LEU A CA 1
ATOM 1311 C C . LEU A 1 175 ? -3.981 -2.939 9.660 1.00 94.31 175 LEU A C 1
ATOM 1313 O O . LEU A 1 175 ? -4.022 -2.019 10.478 1.00 94.31 175 LEU A O 1
ATOM 1317 N N . TYR A 1 176 ? -2.943 -3.124 8.846 1.00 93.88 176 TYR A N 1
ATOM 1318 C CA . TYR A 1 176 ? -1.776 -2.241 8.820 1.00 93.88 176 TYR A CA 1
ATOM 1319 C C . TYR A 1 176 ? -2.084 -0.854 8.260 1.00 93.88 176 TYR A C 1
ATOM 1321 O O . TYR A 1 176 ? -1.567 0.142 8.766 1.00 93.88 176 TYR A O 1
ATOM 1329 N N . ALA A 1 177 ? -2.936 -0.772 7.239 1.00 94.62 177 ALA A N 1
ATOM 1330 C CA . ALA A 1 177 ? -3.338 0.498 6.653 1.00 94.62 177 ALA A CA 1
ATOM 1331 C C . ALA A 1 177 ? -4.229 1.330 7.595 1.00 94.62 177 ALA A C 1
ATOM 1333 O O . ALA A 1 177 ? -4.284 2.551 7.451 1.00 94.62 177 ALA A O 1
ATOM 1334 N N . LEU A 1 178 ? -4.895 0.713 8.582 1.00 95.50 178 LEU A N 1
ATOM 1335 C CA . LEU A 1 178 ? -5.846 1.411 9.453 1.00 95.50 178 LEU A CA 1
ATOM 1336 C C . LEU A 1 178 ? -5.210 2.532 10.284 1.00 95.50 178 LEU A C 1
ATOM 1338 O O . LEU A 1 178 ? -5.741 3.635 10.278 1.00 95.50 178 LEU A O 1
ATOM 1342 N N . LEU A 1 179 ? -4.099 2.317 1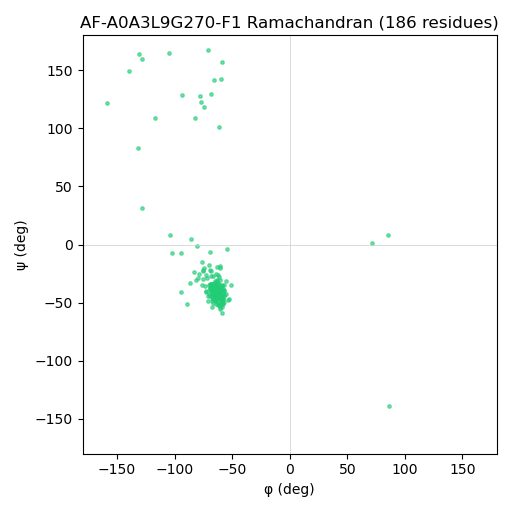1.001 1.00 95.38 179 LEU A N 1
ATOM 1343 C CA . LEU A 1 179 ? -3.550 3.386 11.856 1.00 95.38 179 LEU A CA 1
ATOM 1344 C C . LEU A 1 179 ? -3.126 4.640 11.088 1.00 95.38 179 LEU A C 1
ATOM 1346 O O . LEU A 1 179 ? -3.545 5.719 11.514 1.00 95.38 179 LEU A O 1
ATOM 1350 N N . PRO A 1 180 ? -2.292 4.567 10.027 1.00 94.12 180 PRO A N 1
ATOM 1351 C CA . PRO A 1 180 ? -1.901 5.773 9.308 1.00 94.12 180 PRO A CA 1
ATOM 1352 C C . PRO A 1 180 ? -3.119 6.472 8.702 1.00 94.12 180 PRO A C 1
ATOM 1354 O O . PRO A 1 180 ? -3.171 7.699 8.704 1.00 94.12 180 PRO A O 1
ATOM 1357 N N . LEU A 1 181 ? -4.128 5.713 8.267 1.00 95.31 181 LEU A N 1
ATOM 1358 C CA . LEU A 1 181 ? -5.343 6.261 7.677 1.00 95.31 181 LEU A CA 1
ATOM 1359 C C . LEU A 1 181 ? -6.235 6.958 8.713 1.00 95.31 181 LEU A C 1
ATOM 1361 O O . LEU A 1 181 ? -6.606 8.112 8.520 1.00 95.31 181 LEU A O 1
ATOM 1365 N N . VAL A 1 182 ? -6.507 6.314 9.850 1.00 95.25 182 VAL A N 1
ATOM 1366 C CA . VAL A 1 182 ? -7.274 6.905 10.961 1.00 95.25 182 VAL A CA 1
ATOM 1367 C C . VAL A 1 182 ? -6.541 8.130 11.514 1.00 95.25 182 VAL A C 1
ATOM 1369 O O . VAL A 1 182 ? -7.177 9.152 11.757 1.00 95.25 182 VAL A O 1
ATOM 1372 N N . ARG A 1 183 ? -5.209 8.074 11.674 1.00 94.12 183 ARG A N 1
ATOM 1373 C CA . ARG A 1 183 ? -4.409 9.243 12.085 1.00 94.12 183 ARG A CA 1
ATOM 1374 C C . ARG A 1 183 ? -4.506 10.381 11.072 1.00 94.12 183 ARG A C 1
ATOM 1376 O O . ARG A 1 183 ? -4.708 11.515 11.487 1.00 94.12 183 ARG A O 1
ATOM 1383 N N . GLY A 1 184 ? -4.396 10.083 9.777 1.00 92.75 184 GLY A N 1
ATOM 1384 C CA . GLY A 1 184 ? -4.539 11.078 8.715 1.00 92.75 184 GLY A CA 1
ATOM 1385 C C . GLY A 1 184 ? -5.895 11.782 8.766 1.00 92.75 184 GLY A C 1
ATOM 1386 O O . GLY A 1 184 ? -5.946 13.005 8.781 1.00 92.75 184 GLY A O 1
ATOM 1387 N N . VAL A 1 185 ? -6.982 11.019 8.905 1.00 93.31 185 VAL A N 1
ATOM 1388 C CA . VAL A 1 185 ? -8.348 11.566 8.990 1.00 93.31 185 VAL A CA 1
ATOM 1389 C C . VAL A 1 185 ? -8.565 12.412 10.250 1.00 93.31 185 VAL A C 1
ATOM 1391 O O . VAL A 1 185 ? -9.270 13.413 10.194 1.00 93.31 185 VAL A O 1
ATOM 1394 N N . VAL A 1 186 ? -7.970 12.033 11.386 1.00 91.88 186 VAL A N 1
ATOM 1395 C CA . VAL A 1 186 ? -8.081 12.807 12.636 1.00 91.88 186 VAL A CA 1
ATOM 1396 C C . VAL A 1 186 ? -7.321 14.137 12.557 1.00 91.88 186 VAL A C 1
ATOM 1398 O O . VAL A 1 186 ? -7.767 15.115 13.153 1.00 91.88 186 VAL A O 1
ATOM 1401 N N . VAL A 1 187 ? -6.183 14.175 11.857 1.00 89.00 187 VAL A N 1
ATOM 1402 C CA . VAL A 1 187 ? -5.338 15.378 11.742 1.00 89.00 187 VAL A CA 1
ATOM 1403 C C . VAL A 1 187 ? -5.857 16.359 10.681 1.00 89.00 187 VAL A C 1
ATOM 1405 O O . VAL A 1 187 ? -5.720 17.564 10.888 1.00 89.00 187 VAL A O 1
ATOM 1408 N N . GLY A 1 188 ? -6.507 15.862 9.619 1.00 75.19 188 GLY A N 1
ATOM 1409 C CA . GLY A 1 188 ? -7.057 16.674 8.524 1.00 75.19 188 GLY A CA 1
ATOM 1410 C C . GLY A 1 188 ? -6.132 16.773 7.319 1.00 75.19 188 GLY A C 1
ATOM 1411 O O . GLY A 1 188 ? -4.992 17.265 7.478 1.00 75.19 188 GLY A O 1
#

InterPro domains:
  IPR035906 MetI-like superfamily [G3DSA:1.10.3720.10] (79-188)
  IPR035906 MetI-like superfamily [SSF161098] (84-185)
  IPR051204 ABC transporter permease/solute-binding domain-containing protein [PTHR30177] (73-188)

Secondary structure (DSSP, 8-state):
-HHHHHHHHHS-TT------HHHHHHHHHHHHHHHHHHHHH--SHHHHHHHHHHHTHHHHHHHHTTTTTTSHHHHHHHHSHHHHHHHHHHHHHHHHHHHHHHHHHHHHHHHHHHT-HHHHHHHHHHHHHHHHS-HHHHHHHHHHHHHHHHHH-HHHHHTT--SSSHHHHHHHHHHHHHHHHHHHHHH-

Radius of gyration: 22.97 Å; Cα contacts (8 Å, |Δi|>4): 123; chains: 1; bounding box: 53×53×53 Å